Protein AF-A0A2V2V889-F1 (afdb_monomer_lite)

Secondary structure (DSSP, 8-state):
---BHHHHHHTT-S-HHHHHS-BHHHHHHHHHTTTT--GGGTT-BHHHHHH-HHHH---HHHHHHHHHSHHHHHHHHHHHHTTTT--BHHHHHH-S-GGGS-HHHHHHHHHHHHHHHHHHHHHHHHHHHHHHHHHHHHHHHHHHHHHHHHHHHHTTT--GGG-BHHHHHHHHHTTTT--GGGTT-BHHHHHH-TTSSTT----

pLDDT: mean 81.37, std 14.1, range [37.62, 95.44]

Organism: Trypanosoma cruzi (NCBI:txid5693)

Sequence (203 aa):
MSSTVEDVLLGGSTNRTDISDMKLNDFLRSNLGGRGVVDTNENVTMQEFVQDPEMFLKNERLLRTIKASPSYKVLEAINKLHPEGVFSLEQWRDYERKDTITPFPRGKLNAVLSQIQRERREAGERLIREAEERRRRAQKMKFTISTTIEDVLFRGEFRYREMELNDFLLLRFGGKGVVATNRSVLLEEFFKDPRGISAMREY

InterPro domains:
  IPR056000 Domain of unknown function DUF7578 [PF24466] (19-81)
  IPR056000 Domain of unknown function DUF7578 [PF24466] (159-195)

Foldseek 3Di:
DFQWLLCLLVVNDPPSVCLQQPFPQNVCCVPPVRPPDDPVRRRHGLLNCLVPVCVRDVPPVVVVVLCPDSSSLSSNQCSVQVVVVRTTLVSVVVDDVLVVRDPNSSVRSVVVNVVVVVVVVVVVVVVVVVVVVVVVVVVVVVVVVVVVVCCVLPVPDDPQQADFPQVSCCVPVVRVLRDPQRRPPRSVNCVVPVPVSVRPDDD

Structure (mmCIF, N/CA/C/O backbone):
data_AF-A0A2V2V889-F1
#
_entry.id   AF-A0A2V2V889-F1
#
loop_
_atom_site.group_PDB
_atom_site.id
_atom_site.type_symbol
_atom_site.label_atom_id
_atom_site.label_alt_id
_atom_site.label_comp_id
_atom_site.label_asym_id
_atom_site.label_entity_id
_atom_site.label_seq_id
_atom_site.pdbx_PDB_ins_code
_atom_site.Cartn_x
_atom_site.Cartn_y
_atom_site.Cartn_z
_atom_site.occupancy
_atom_site.B_iso_or_equiv
_atom_site.auth_seq_id
_atom_site.auth_comp_id
_atom_site.auth_asym_id
_atom_site.auth_atom_id
_atom_site.pdbx_PDB_model_num
ATOM 1 N N . MET A 1 1 ? 0.499 2.061 11.848 1.00 46.75 1 MET A N 1
ATOM 2 C CA . MET A 1 1 ? 1.750 2.118 11.067 1.00 46.75 1 MET A CA 1
ATOM 3 C C . MET A 1 1 ? 1.476 2.926 9.815 1.00 46.75 1 MET A C 1
ATOM 5 O O . MET A 1 1 ? 0.553 2.572 9.093 1.00 46.75 1 MET A O 1
ATOM 9 N N . SER A 1 2 ? 2.212 4.010 9.577 1.00 56.34 2 SER A N 1
ATOM 10 C CA . SER A 1 2 ? 2.174 4.739 8.305 1.00 56.34 2 SER A CA 1
ATOM 11 C C . SER A 1 2 ? 3.232 4.144 7.378 1.00 56.34 2 SER A C 1
ATOM 13 O O . SER A 1 2 ? 4.333 4.677 7.258 1.00 56.34 2 SER A O 1
ATOM 15 N N . SER A 1 3 ? 2.942 2.984 6.789 1.00 77.31 3 SER A N 1
ATOM 16 C CA . SER A 1 3 ? 3.838 2.406 5.785 1.00 77.31 3 SER A CA 1
ATOM 17 C C . SER A 1 3 ? 3.832 3.300 4.548 1.00 77.31 3 SER A C 1
ATOM 19 O O . SER A 1 3 ? 2.761 3.682 4.055 1.00 77.31 3 SER A O 1
ATOM 21 N N . THR A 1 4 ? 5.018 3.655 4.062 1.00 87.50 4 THR A N 1
ATOM 22 C CA . THR A 1 4 ? 5.131 4.381 2.797 1.00 87.50 4 THR A CA 1
ATOM 23 C C . THR A 1 4 ? 4.829 3.445 1.629 1.00 87.50 4 THR A C 1
ATOM 25 O O . THR A 1 4 ? 4.913 2.220 1.751 1.00 87.50 4 THR A O 1
ATOM 28 N N . VAL A 1 5 ? 4.457 4.013 0.484 1.00 89.25 5 VAL A N 1
ATOM 29 C CA . VAL A 1 5 ? 4.256 3.257 -0.761 1.00 89.25 5 VAL A CA 1
ATOM 30 C C . VAL A 1 5 ? 5.517 2.473 -1.120 1.00 89.25 5 VAL A C 1
ATOM 32 O O . VAL A 1 5 ? 5.429 1.297 -1.469 1.00 89.25 5 VAL A O 1
ATOM 35 N N . GLU A 1 6 ? 6.685 3.095 -0.973 1.00 87.62 6 GLU A N 1
ATOM 36 C CA . GLU A 1 6 ? 7.972 2.447 -1.211 1.00 87.62 6 GLU A CA 1
ATOM 37 C C . GLU A 1 6 ? 8.186 1.240 -0.299 1.00 87.62 6 GLU A C 1
ATOM 39 O O . GLU A 1 6 ? 8.497 0.163 -0.802 1.00 87.62 6 GLU A O 1
ATOM 44 N N . ASP A 1 7 ? 7.947 1.375 1.012 1.00 86.50 7 ASP A N 1
ATOM 45 C CA . ASP A 1 7 ? 8.121 0.268 1.967 1.00 86.50 7 ASP A CA 1
ATOM 46 C C . ASP A 1 7 ? 7.282 -0.950 1.567 1.00 86.50 7 ASP A C 1
ATOM 48 O O . ASP A 1 7 ? 7.745 -2.091 1.612 1.00 86.50 7 ASP A O 1
ATOM 52 N N . VAL A 1 8 ? 6.041 -0.708 1.141 1.00 89.56 8 VAL A N 1
ATOM 53 C CA . VAL A 1 8 ? 5.111 -1.763 0.729 1.00 89.56 8 VAL A CA 1
ATOM 54 C C . VAL A 1 8 ? 5.554 -2.417 -0.577 1.00 89.56 8 VAL A C 1
ATOM 56 O O . VAL A 1 8 ? 5.506 -3.643 -0.714 1.00 89.56 8 VAL A O 1
ATOM 59 N N . LEU A 1 9 ? 5.977 -1.621 -1.558 1.00 89.19 9 LEU A N 1
ATOM 60 C CA . LEU A 1 9 ? 6.349 -2.133 -2.874 1.00 89.19 9 LEU A CA 1
ATOM 61 C C . LEU A 1 9 ? 7.689 -2.876 -2.857 1.00 89.19 9 LEU A C 1
ATOM 63 O O . LEU A 1 9 ? 7.797 -3.944 -3.478 1.00 89.19 9 LEU A O 1
ATOM 67 N N . LEU A 1 10 ? 8.657 -2.346 -2.110 1.00 85.56 10 LEU A N 1
ATOM 68 C CA . LEU A 1 10 ? 9.999 -2.897 -1.917 1.00 85.56 10 LEU A CA 1
ATOM 69 C C . LEU A 1 10 ? 10.042 -3.995 -0.839 1.00 85.56 10 LEU A C 1
ATOM 71 O O . LEU A 1 10 ? 11.069 -4.642 -0.657 1.00 85.56 10 LEU A O 1
ATOM 75 N N . GLY A 1 11 ? 8.916 -4.266 -0.168 1.00 76.69 11 GLY A N 1
ATOM 76 C CA . GLY A 1 11 ? 8.757 -5.415 0.725 1.00 76.69 11 GLY A CA 1
ATOM 77 C C . GLY A 1 11 ? 9.480 -5.281 2.065 1.00 76.69 11 GLY A C 1
ATOM 78 O O . GLY A 1 11 ? 9.873 -6.296 2.631 1.00 76.69 11 GLY A O 1
ATOM 79 N N . GLY A 1 12 ? 9.672 -4.056 2.564 1.00 59.72 12 GLY A N 1
ATOM 80 C CA . GLY A 1 12 ? 10.269 -3.803 3.879 1.00 59.72 12 GLY A CA 1
ATOM 81 C C . GLY A 1 12 ? 11.716 -4.284 4.037 1.00 59.72 12 GLY A C 1
ATOM 82 O O . GLY A 1 12 ? 12.169 -4.470 5.164 1.00 59.72 12 GLY A O 1
ATOM 83 N N . SER A 1 13 ? 12.440 -4.513 2.936 1.00 48.22 13 SER A N 1
ATOM 84 C CA . SER A 1 13 ? 13.869 -4.820 2.991 1.00 48.22 13 SER A CA 1
ATOM 85 C C . SER A 1 13 ? 14.633 -3.640 3.599 1.00 48.22 13 SER A C 1
ATOM 87 O O . SER A 1 13 ? 14.373 -2.484 3.266 1.00 48.22 13 SER A O 1
ATOM 89 N N . THR A 1 14 ? 15.613 -3.940 4.451 1.00 42.28 14 THR A N 1
ATOM 90 C CA . THR A 1 14 ? 16.578 -3.005 5.064 1.00 42.28 14 THR A CA 1
ATOM 91 C C . THR A 1 14 ? 17.384 -2.178 4.055 1.00 42.28 14 THR A C 1
ATOM 93 O O . THR A 1 14 ? 18.138 -1.295 4.446 1.00 42.28 14 THR A O 1
ATOM 96 N N . ASN A 1 15 ? 17.199 -2.440 2.763 1.00 47.03 15 ASN A N 1
ATOM 97 C CA . ASN A 1 15 ? 17.952 -1.900 1.645 1.00 47.03 15 ASN A CA 1
ATOM 98 C C . ASN A 1 15 ? 17.087 -0.941 0.805 1.00 47.03 15 ASN A C 1
ATOM 100 O O . ASN A 1 15 ? 17.163 -0.928 -0.422 1.00 47.03 15 ASN A O 1
ATOM 104 N N . ARG A 1 16 ? 16.214 -0.158 1.455 1.00 51.78 16 ARG A N 1
ATOM 105 C CA . ARG A 1 16 ? 15.352 0.845 0.801 1.00 51.78 16 ARG A CA 1
ATOM 106 C C . ARG A 1 16 ? 16.165 1.814 -0.070 1.00 51.78 16 ARG A C 1
ATOM 108 O O . ARG A 1 16 ? 15.731 2.151 -1.164 1.00 51.78 16 ARG A O 1
ATOM 115 N N . THR A 1 17 ? 17.366 2.149 0.391 1.00 50.94 17 THR A N 1
ATOM 116 C CA . THR A 1 17 ? 18.371 2.969 -0.295 1.00 50.94 17 THR A CA 1
ATOM 117 C C . THR A 1 17 ? 19.016 2.255 -1.492 1.00 50.94 17 THR A C 1
ATOM 119 O O . THR A 1 17 ? 19.323 2.897 -2.488 1.00 50.94 17 THR A O 1
ATOM 122 N N . ASP A 1 18 ? 19.159 0.923 -1.465 1.00 59.44 18 ASP A N 1
ATOM 123 C CA . ASP A 1 18 ? 19.890 0.192 -2.516 1.00 59.44 18 ASP A CA 1
ATOM 124 C C . ASP A 1 18 ? 19.132 0.116 -3.841 1.00 59.44 18 ASP A C 1
ATOM 126 O O . ASP A 1 18 ? 19.763 -0.105 -4.870 1.00 59.44 18 ASP A O 1
ATOM 130 N N . ILE A 1 19 ? 17.796 0.229 -3.838 1.00 63.53 19 ILE A N 1
ATOM 131 C CA . ILE A 1 19 ? 16.978 0.087 -5.057 1.00 63.53 19 ILE A CA 1
ATOM 132 C C . ILE A 1 19 ? 16.659 1.443 -5.696 1.00 63.53 19 ILE A C 1
ATOM 134 O O . ILE A 1 19 ? 16.696 1.538 -6.923 1.00 63.53 19 ILE A O 1
ATOM 138 N N . SER A 1 20 ? 16.368 2.481 -4.905 1.00 63.84 20 SER A N 1
ATOM 139 C CA . SER A 1 20 ? 16.165 3.843 -5.421 1.00 63.84 20 SER A CA 1
ATOM 140 C C . SER A 1 20 ? 17.459 4.433 -5.986 1.00 63.84 20 SER A C 1
ATOM 142 O O . SER A 1 20 ? 17.431 5.024 -7.063 1.00 63.84 20 SER A O 1
ATOM 144 N N . ASP A 1 21 ? 18.591 4.172 -5.326 1.00 74.44 21 ASP A N 1
ATOM 145 C CA . ASP A 1 21 ? 19.908 4.669 -5.741 1.00 74.44 21 ASP A CA 1
ATOM 146 C C . ASP A 1 21 ? 20.657 3.653 -6.626 1.00 74.44 21 ASP A C 1
ATOM 148 O O . ASP A 1 21 ? 21.817 3.856 -6.992 1.00 74.44 21 ASP A O 1
ATOM 152 N N . MET A 1 22 ? 19.995 2.547 -6.999 1.00 85.94 22 MET A N 1
ATOM 153 C CA . MET A 1 22 ? 20.579 1.512 -7.848 1.00 85.94 22 MET A CA 1
ATOM 154 C C . MET A 1 22 ? 20.959 2.094 -9.205 1.00 85.94 22 MET A C 1
ATOM 156 O O . MET A 1 22 ? 20.119 2.644 -9.922 1.00 85.94 22 MET A O 1
ATOM 160 N N . LYS A 1 23 ? 22.208 1.889 -9.618 1.00 91.62 23 LYS A N 1
ATOM 161 C CA . LYS A 1 23 ? 22.640 2.185 -10.985 1.00 91.62 23 LYS A CA 1
ATOM 162 C C . LYS A 1 23 ? 22.087 1.147 -11.958 1.00 91.62 23 LYS A C 1
ATOM 164 O O . LYS A 1 23 ? 21.985 -0.038 -11.635 1.00 91.62 23 LYS A O 1
ATOM 169 N N . LEU A 1 24 ? 21.798 1.565 -13.187 1.00 91.81 24 LEU A N 1
ATOM 170 C CA . LEU A 1 24 ? 21.309 0.696 -14.257 1.00 91.81 24 LEU A CA 1
ATOM 171 C C . LEU A 1 24 ? 22.241 -0.502 -14.471 1.00 91.81 24 LEU A C 1
ATOM 173 O O . LEU A 1 24 ? 21.783 -1.640 -14.525 1.00 91.81 24 LEU A O 1
ATOM 177 N N . ASN A 1 25 ? 23.554 -0.281 -14.534 1.00 92.25 25 ASN A N 1
ATOM 178 C CA . ASN A 1 25 ? 24.506 -1.377 -14.716 1.00 92.25 25 ASN A CA 1
ATOM 179 C C . ASN A 1 25 ? 24.478 -2.386 -13.555 1.00 92.25 25 ASN A C 1
ATOM 181 O O . ASN A 1 25 ? 24.578 -3.590 -13.795 1.00 92.25 25 ASN A O 1
ATOM 185 N N . ASP A 1 26 ? 24.272 -1.933 -12.320 1.00 91.06 26 ASP A N 1
ATOM 186 C CA . ASP A 1 26 ? 24.172 -2.818 -11.154 1.00 91.06 26 ASP A CA 1
ATOM 187 C C . ASP A 1 26 ? 22.856 -3.601 -11.154 1.00 91.06 26 ASP A C 1
ATOM 189 O O . ASP A 1 26 ? 22.840 -4.806 -10.873 1.00 91.06 26 ASP A O 1
ATOM 193 N N . PHE A 1 27 ? 21.768 -2.967 -11.596 1.00 88.88 27 PHE A N 1
ATOM 194 C CA . PHE A 1 27 ? 20.499 -3.638 -11.855 1.00 88.88 27 PHE A CA 1
ATOM 195 C C . PHE A 1 27 ? 20.645 -4.747 -12.906 1.00 88.88 27 PHE A C 1
ATOM 197 O O . PHE A 1 27 ? 20.183 -5.872 -12.688 1.00 88.88 27 PHE A O 1
ATOM 204 N N . LEU A 1 28 ? 21.302 -4.458 -14.035 1.00 90.31 28 LEU A N 1
ATOM 205 C CA . LEU A 1 28 ? 21.516 -5.411 -15.128 1.00 90.31 28 LEU A CA 1
ATOM 206 C C . LEU A 1 28 ? 22.416 -6.578 -14.699 1.00 90.31 28 LEU A C 1
ATOM 208 O O . LEU A 1 28 ? 22.152 -7.725 -15.067 1.00 90.31 28 LEU A O 1
ATOM 212 N N . ARG A 1 29 ? 23.449 -6.322 -13.890 1.00 91.12 29 ARG A N 1
ATOM 213 C CA . ARG A 1 29 ? 24.281 -7.375 -13.282 1.00 91.12 29 ARG A CA 1
ATOM 214 C C . ARG A 1 29 ? 23.453 -8.284 -12.381 1.00 91.12 29 ARG A C 1
ATOM 216 O O . ARG A 1 29 ? 23.485 -9.498 -12.563 1.00 91.12 29 ARG A O 1
ATOM 223 N N . SER A 1 30 ? 22.657 -7.694 -11.495 1.00 87.56 30 SER A N 1
ATOM 224 C CA . SER A 1 30 ? 21.894 -8.425 -10.477 1.00 87.56 30 SER A CA 1
ATOM 225 C C . SER A 1 30 ? 20.703 -9.205 -11.043 1.00 87.56 30 SER A C 1
ATOM 227 O O . SER A 1 30 ? 20.403 -10.294 -10.565 1.00 87.56 30 SER A O 1
ATOM 229 N N . ASN A 1 31 ? 20.023 -8.678 -12.069 1.00 84.44 31 ASN A N 1
ATOM 230 C CA . ASN A 1 31 ? 18.782 -9.265 -12.596 1.00 84.44 31 ASN A CA 1
ATOM 231 C C . ASN A 1 31 ? 18.961 -9.995 -13.936 1.00 84.44 31 ASN A C 1
ATOM 233 O O . ASN A 1 31 ? 18.140 -10.841 -14.284 1.00 84.44 31 ASN A O 1
ATOM 237 N N . LEU A 1 32 ? 19.992 -9.653 -14.717 1.00 86.81 32 LEU A N 1
ATOM 238 C CA . LEU A 1 32 ? 20.171 -10.129 -16.096 1.00 86.81 32 LEU A CA 1
ATOM 239 C C . LEU A 1 32 ? 21.581 -10.675 -16.373 1.00 86.81 32 LEU A C 1
ATOM 241 O O . LEU A 1 32 ? 21.955 -10.844 -17.537 1.00 86.81 32 LEU A O 1
ATOM 245 N N . GLY A 1 33 ? 22.371 -10.950 -15.329 1.00 86.69 33 GLY A N 1
ATOM 246 C CA . GLY A 1 33 ? 23.717 -11.520 -15.455 1.00 86.69 33 GLY A CA 1
ATOM 247 C C . GLY A 1 33 ? 24.692 -10.616 -16.212 1.00 86.69 33 GLY A C 1
ATOM 248 O O . GLY A 1 33 ? 25.589 -11.103 -16.892 1.00 86.69 33 GLY A O 1
ATOM 249 N N . GLY A 1 34 ? 24.472 -9.300 -16.165 1.00 85.88 34 GLY A N 1
ATOM 250 C CA . GLY A 1 34 ? 25.310 -8.302 -16.833 1.00 85.88 34 GLY A CA 1
ATOM 251 C C . GLY A 1 34 ? 24.971 -8.078 -18.307 1.00 85.88 34 GLY A C 1
ATOM 252 O O . GLY A 1 34 ? 25.648 -7.309 -18.987 1.00 85.88 34 GLY A O 1
ATOM 253 N N . ARG A 1 35 ? 23.915 -8.709 -18.836 1.00 87.44 35 ARG A N 1
ATOM 254 C CA . ARG A 1 35 ? 23.492 -8.486 -20.222 1.00 87.44 35 ARG A CA 1
ATOM 255 C C . ARG A 1 35 ? 23.057 -7.031 -20.434 1.00 87.44 35 ARG A C 1
ATOM 257 O O . ARG A 1 35 ? 22.116 -6.569 -19.799 1.00 87.44 35 ARG A O 1
ATOM 264 N N . GLY A 1 36 ? 23.692 -6.363 -21.398 1.00 85.56 36 GLY A N 1
ATOM 265 C CA . GLY A 1 36 ? 23.409 -4.969 -21.761 1.00 85.56 36 GLY A CA 1
ATOM 266 C C . GLY A 1 36 ? 24.124 -3.925 -20.907 1.00 85.56 36 GLY A C 1
ATOM 267 O O . GLY A 1 36 ? 23.846 -2.743 -21.073 1.00 85.56 36 GLY A O 1
ATOM 268 N N . VAL A 1 37 ? 25.027 -4.350 -20.017 1.00 90.00 37 VAL A N 1
ATOM 269 C CA . VAL A 1 37 ? 25.943 -3.448 -19.311 1.00 90.00 37 VAL A CA 1
ATOM 270 C C . VAL A 1 37 ? 26.869 -2.784 -20.325 1.00 90.00 37 VAL A C 1
ATOM 272 O O . VAL A 1 37 ? 27.451 -3.462 -21.171 1.00 90.00 37 VAL A O 1
ATOM 275 N N . VAL A 1 38 ? 26.998 -1.464 -20.222 1.00 89.62 38 VAL A N 1
ATOM 276 C CA . VAL A 1 38 ? 27.892 -0.640 -21.046 1.00 89.62 38 VAL A CA 1
ATOM 277 C C . VAL A 1 38 ? 28.490 0.474 -20.194 1.00 89.62 38 VAL A C 1
ATOM 279 O O . VAL A 1 38 ? 27.811 1.004 -19.310 1.00 89.62 38 VAL A O 1
ATOM 282 N N . ASP A 1 39 ? 29.733 0.861 -20.470 1.00 89.31 39 ASP A N 1
ATOM 283 C CA . ASP A 1 39 ? 30.456 1.865 -19.671 1.00 89.31 39 ASP A CA 1
ATOM 284 C C . ASP A 1 39 ? 29.773 3.243 -19.714 1.00 89.31 39 ASP A C 1
ATOM 286 O O . ASP A 1 39 ? 29.747 3.970 -18.727 1.00 89.31 39 ASP A O 1
ATOM 290 N N . THR A 1 40 ? 29.093 3.573 -20.817 1.00 88.56 40 THR A N 1
ATOM 291 C CA . THR A 1 40 ? 28.332 4.828 -20.952 1.00 88.56 40 THR A CA 1
ATOM 292 C C . THR A 1 40 ? 27.158 4.944 -19.978 1.00 88.56 40 THR A C 1
ATOM 294 O O . 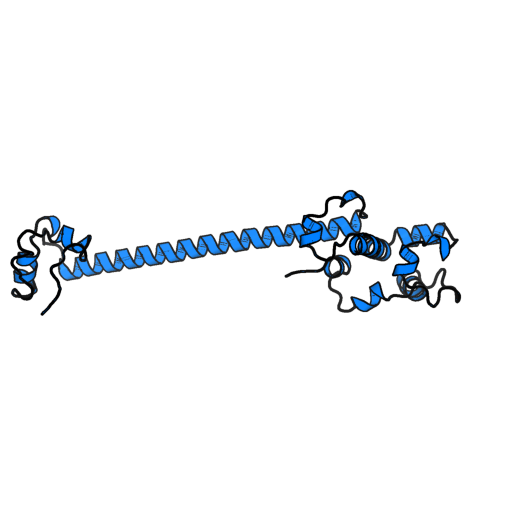THR A 1 40 ? 26.701 6.052 -19.715 1.00 88.56 40 THR A O 1
ATOM 297 N N . ASN A 1 41 ? 26.673 3.823 -19.431 1.00 89.00 41 ASN A N 1
ATOM 298 C CA . ASN A 1 41 ? 25.555 3.781 -18.485 1.00 89.00 41 ASN A CA 1
ATOM 299 C C . ASN A 1 41 ? 26.021 3.650 -17.023 1.00 89.00 41 ASN A C 1
ATOM 301 O O . ASN A 1 41 ? 25.209 3.393 -16.136 1.00 89.00 41 ASN A O 1
ATOM 305 N N . GLU A 1 42 ? 27.318 3.816 -16.744 1.00 86.88 42 GLU A N 1
ATOM 306 C CA . GLU A 1 42 ? 27.888 3.603 -15.408 1.00 86.88 42 GLU A CA 1
ATOM 307 C C . GLU A 1 42 ? 27.326 4.547 -14.336 1.00 86.88 42 GLU A C 1
ATOM 309 O O . GLU A 1 42 ? 27.254 4.173 -13.165 1.00 86.88 42 GLU A O 1
ATOM 314 N N . ASN A 1 43 ? 26.891 5.748 -14.715 1.00 89.56 43 ASN A N 1
ATOM 315 C CA . ASN A 1 43 ? 26.309 6.726 -13.789 1.00 89.56 43 ASN A CA 1
ATOM 316 C C . ASN A 1 43 ? 24.792 6.870 -13.918 1.00 89.56 43 ASN A C 1
ATOM 318 O O . ASN A 1 43 ? 24.209 7.665 -13.193 1.00 89.56 43 ASN A O 1
ATOM 322 N N . VAL A 1 44 ? 24.160 6.096 -14.802 1.00 91.69 44 VAL A N 1
ATOM 323 C CA . VAL A 1 44 ? 22.711 6.151 -15.004 1.00 91.69 44 VAL A CA 1
ATOM 324 C C . VAL A 1 44 ? 22.034 5.464 -13.830 1.00 91.69 44 VAL A C 1
ATOM 326 O O . VAL A 1 44 ? 22.253 4.274 -13.591 1.00 91.69 44 VAL A O 1
ATOM 329 N N . THR A 1 45 ? 21.201 6.197 -13.103 1.00 91.88 45 THR A N 1
ATOM 330 C CA . THR A 1 45 ? 20.364 5.634 -12.042 1.00 91.88 45 THR A CA 1
ATOM 331 C C . THR A 1 45 ? 19.168 4.894 -12.636 1.00 91.88 45 THR A C 1
ATOM 333 O O . THR A 1 45 ? 18.707 5.178 -13.745 1.00 91.88 45 THR A O 1
ATOM 336 N N . MET A 1 46 ? 18.610 3.941 -11.892 1.00 89.69 46 MET A N 1
ATOM 337 C CA . MET A 1 46 ? 17.363 3.290 -12.289 1.00 89.69 46 MET A CA 1
ATOM 338 C C . MET A 1 46 ? 16.195 4.278 -12.357 1.00 89.69 46 MET A C 1
ATOM 340 O O . MET A 1 46 ? 15.294 4.089 -13.173 1.00 89.69 46 MET A O 1
ATOM 344 N N . GLN A 1 47 ? 16.216 5.339 -11.548 1.00 87.69 47 GLN A N 1
ATOM 345 C CA . GLN A 1 47 ? 15.205 6.389 -11.595 1.00 87.69 47 GLN A CA 1
ATOM 346 C C . GLN A 1 47 ? 15.247 7.167 -12.918 1.00 87.69 47 GLN A C 1
ATOM 348 O O . GLN A 1 47 ? 14.199 7.375 -13.527 1.00 87.69 47 GLN A O 1
ATOM 353 N N . GLU A 1 48 ? 16.435 7.550 -13.395 1.00 90.12 48 GLU A N 1
ATOM 354 C CA . GLU A 1 48 ? 16.608 8.17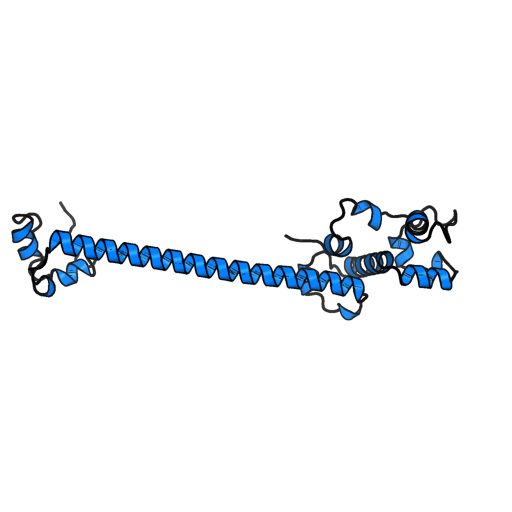9 -14.713 1.00 90.12 48 GLU A CA 1
ATOM 355 C C . GLU A 1 48 ? 16.236 7.211 -15.839 1.00 90.12 48 GLU A C 1
ATOM 357 O O . GLU A 1 48 ? 15.490 7.568 -16.750 1.00 90.12 48 GLU A O 1
ATOM 362 N N . PHE A 1 49 ? 16.683 5.956 -15.744 1.00 92.62 49 PHE A N 1
ATOM 363 C CA . PHE A 1 49 ? 16.394 4.939 -16.750 1.00 92.62 49 PHE A CA 1
ATOM 364 C C . PHE A 1 49 ? 14.892 4.691 -16.930 1.00 92.62 49 PHE A C 1
ATOM 366 O O . PHE A 1 49 ? 14.426 4.538 -18.052 1.00 92.62 49 PHE A O 1
ATOM 373 N N . VAL A 1 50 ? 14.117 4.641 -15.845 1.00 92.31 50 VAL A N 1
ATOM 374 C CA . VAL A 1 50 ? 12.668 4.376 -15.891 1.00 92.31 50 VAL A CA 1
ATOM 375 C C . VAL A 1 50 ? 11.880 5.515 -16.550 1.00 92.31 50 VAL A C 1
ATOM 377 O O . VAL A 1 50 ? 10.785 5.264 -17.056 1.00 92.31 50 VAL A O 1
ATOM 380 N N . GLN A 1 51 ? 12.409 6.743 -16.562 1.00 90.56 51 GLN A N 1
ATOM 381 C CA . GLN A 1 51 ? 11.761 7.884 -17.220 1.00 90.56 51 GLN A CA 1
ATOM 382 C C . GLN A 1 51 ? 11.805 7.767 -18.745 1.00 90.56 51 GLN A C 1
ATOM 384 O O . GLN A 1 51 ? 10.788 8.003 -19.395 1.00 90.56 51 GLN A O 1
ATOM 389 N N . ASP A 1 52 ? 12.953 7.370 -19.301 1.00 92.50 52 ASP A N 1
ATOM 390 C CA . ASP A 1 52 ? 13.135 7.171 -20.743 1.00 92.50 52 ASP A CA 1
ATOM 391 C C . ASP A 1 52 ? 14.102 6.001 -21.035 1.00 92.50 52 ASP A C 1
ATOM 393 O O . ASP A 1 52 ? 15.280 6.207 -21.349 1.00 92.50 52 ASP A O 1
ATOM 397 N N . PRO A 1 53 ? 13.633 4.741 -20.926 1.00 92.75 53 PRO A N 1
ATOM 398 C CA . PRO A 1 53 ? 14.474 3.557 -21.126 1.00 92.75 53 PRO A CA 1
ATOM 399 C C . PRO A 1 53 ? 15.109 3.495 -22.519 1.00 92.75 53 PRO A C 1
ATOM 401 O O . PRO A 1 53 ? 16.231 3.009 -22.693 1.00 92.75 53 PRO A O 1
ATOM 404 N N . GLU A 1 54 ? 14.376 3.973 -23.522 1.00 92.88 54 GLU A N 1
ATOM 405 C CA . GLU A 1 54 ? 14.771 4.012 -24.922 1.00 92.88 54 GLU A CA 1
ATOM 406 C C . GLU A 1 54 ? 15.943 4.974 -25.181 1.00 92.88 54 GLU A C 1
ATOM 408 O O . GLU A 1 54 ? 16.680 4.776 -26.157 1.00 92.88 54 GLU A O 1
ATOM 413 N N . MET A 1 55 ? 16.165 5.982 -24.327 1.00 93.06 55 MET A N 1
ATOM 414 C CA . MET A 1 55 ? 17.355 6.841 -24.383 1.00 93.06 55 MET A CA 1
ATOM 415 C C . MET A 1 55 ? 18.634 6.033 -24.124 1.00 93.06 55 MET A C 1
ATOM 417 O O . MET A 1 55 ? 19.609 6.174 -24.863 1.00 93.06 55 MET A O 1
ATOM 421 N N . PHE A 1 56 ? 18.613 5.155 -23.120 1.00 90.94 56 PHE A N 1
ATOM 422 C CA . PHE A 1 56 ? 19.803 4.460 -22.613 1.00 90.94 56 PHE A CA 1
ATOM 423 C C . PHE A 1 56 ? 20.035 3.080 -23.234 1.00 90.94 56 PHE A C 1
ATOM 425 O O . PHE A 1 56 ? 21.156 2.566 -23.210 1.00 90.94 56 PHE A O 1
ATOM 432 N N . LEU A 1 57 ? 18.988 2.445 -23.770 1.00 89.38 57 LEU A N 1
ATOM 433 C CA . LEU A 1 57 ? 19.064 1.082 -24.287 1.00 89.38 57 LEU A CA 1
ATOM 434 C C . LEU A 1 57 ? 18.244 0.920 -25.574 1.00 89.38 57 LEU A C 1
ATOM 436 O O . LEU A 1 57 ? 17.026 0.800 -25.543 1.00 89.38 57 LEU A O 1
ATOM 440 N N . LYS A 1 58 ? 18.916 0.823 -26.728 1.00 89.25 58 LYS A N 1
ATOM 441 C CA . LYS A 1 58 ? 18.245 0.631 -28.033 1.00 89.25 58 LYS A CA 1
ATOM 442 C C . LYS A 1 58 ? 17.809 -0.811 -28.319 1.00 89.25 58 LYS A C 1
ATOM 444 O O . LYS A 1 58 ? 17.081 -1.062 -29.272 1.00 89.25 58 LYS A O 1
ATOM 449 N N . ASN A 1 59 ? 18.254 -1.784 -27.521 1.00 92.12 59 ASN A N 1
ATOM 450 C CA . ASN A 1 59 ? 17.906 -3.189 -27.731 1.00 92.12 59 ASN A CA 1
ATOM 451 C C . ASN A 1 59 ? 16.471 -3.479 -27.257 1.00 92.12 59 ASN A C 1
ATOM 453 O O . ASN A 1 59 ? 16.240 -3.720 -26.071 1.00 92.12 59 ASN A O 1
ATOM 457 N N . GLU A 1 60 ? 15.520 -3.526 -28.191 1.00 93.31 60 GLU A N 1
ATOM 458 C CA . GLU A 1 60 ? 14.092 -3.727 -27.902 1.00 93.31 60 GLU A CA 1
ATOM 459 C C . GLU A 1 60 ? 13.784 -5.032 -27.152 1.00 93.31 60 GLU A C 1
ATOM 461 O O . GLU A 1 60 ? 12.931 -5.064 -26.261 1.00 93.31 60 GLU A O 1
ATOM 466 N N . ARG A 1 61 ? 14.485 -6.129 -27.473 1.00 93.62 61 ARG A N 1
ATOM 467 C CA . ARG A 1 61 ? 14.274 -7.425 -26.805 1.00 93.62 61 ARG A CA 1
ATOM 468 C C . ARG A 1 61 ? 14.702 -7.357 -25.342 1.00 93.62 61 ARG A C 1
ATOM 470 O O . ARG A 1 61 ? 14.029 -7.913 -24.469 1.00 93.62 61 ARG A O 1
ATOM 477 N N . LEU A 1 62 ? 15.818 -6.685 -25.075 1.00 91.62 62 LEU A N 1
ATOM 478 C CA . LEU A 1 62 ? 16.315 -6.485 -23.722 1.00 91.62 62 LEU A CA 1
ATOM 479 C C . LEU A 1 62 ? 15.421 -5.512 -22.943 1.00 91.62 62 LEU A C 1
ATOM 481 O O . LEU A 1 62 ? 15.030 -5.845 -21.828 1.00 91.62 62 LEU A O 1
ATOM 485 N N . LEU A 1 63 ? 14.988 -4.403 -23.556 1.00 93.88 63 LEU A N 1
ATOM 486 C CA . LEU A 1 63 ? 13.997 -3.489 -22.972 1.00 93.88 63 LEU A CA 1
ATOM 487 C C . LEU A 1 63 ? 12.714 -4.220 -22.578 1.00 93.88 63 LEU A C 1
ATOM 489 O O . LEU A 1 63 ? 12.248 -4.077 -21.451 1.00 93.88 63 LEU A O 1
ATOM 493 N N . ARG A 1 64 ? 12.161 -5.053 -23.468 1.00 94.25 64 ARG A N 1
ATOM 494 C CA . ARG A 1 64 ? 10.965 -5.855 -23.168 1.00 94.25 64 ARG A CA 1
ATOM 495 C C . ARG A 1 64 ? 11.189 -6.769 -21.964 1.00 94.25 64 ARG A C 1
ATOM 497 O O . ARG A 1 64 ? 10.291 -6.930 -21.142 1.00 94.25 64 ARG A O 1
ATOM 504 N N . THR A 1 65 ? 12.383 -7.348 -21.852 1.00 93.38 65 THR A N 1
ATOM 505 C CA . THR A 1 65 ? 12.750 -8.228 -20.735 1.00 93.38 65 THR A CA 1
A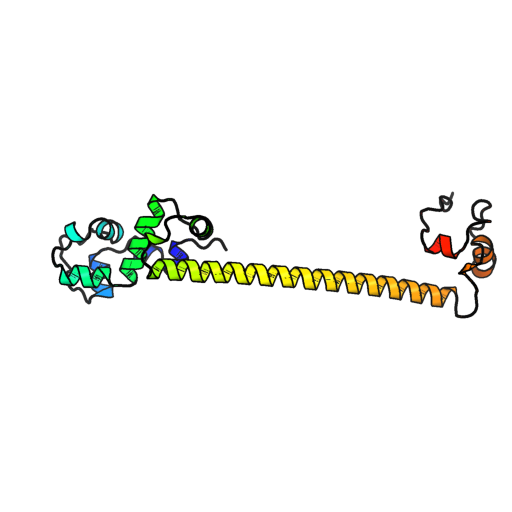TOM 506 C C . THR A 1 65 ? 12.828 -7.440 -19.424 1.00 93.38 65 THR A C 1
ATOM 508 O O . THR A 1 65 ? 12.259 -7.866 -18.421 1.00 93.38 65 THR A O 1
ATOM 511 N N . ILE A 1 66 ? 13.452 -6.259 -19.442 1.00 91.88 66 ILE A N 1
ATOM 512 C CA . ILE A 1 66 ? 13.552 -5.366 -18.281 1.00 91.88 66 ILE A CA 1
ATOM 513 C C . ILE A 1 66 ? 12.161 -4.886 -17.848 1.00 91.88 66 ILE A C 1
ATOM 515 O O . ILE A 1 66 ? 11.795 -5.084 -16.690 1.00 91.88 66 ILE A O 1
ATOM 519 N N . LYS A 1 67 ? 11.348 -4.357 -18.774 1.00 92.88 67 LYS A N 1
ATOM 520 C CA . LYS A 1 67 ? 9.979 -3.869 -18.509 1.00 92.88 67 LYS A CA 1
ATOM 521 C C . LYS A 1 67 ? 9.050 -4.969 -17.971 1.00 92.88 67 LYS A C 1
ATOM 523 O O . LYS A 1 67 ? 8.116 -4.697 -17.217 1.00 92.88 67 LYS A O 1
ATOM 528 N N . ALA A 1 68 ? 9.305 -6.232 -18.316 1.00 93.00 68 ALA A N 1
ATOM 529 C CA . ALA A 1 68 ? 8.548 -7.363 -17.787 1.00 93.00 68 ALA A CA 1
ATOM 530 C C . ALA A 1 68 ? 8.907 -7.717 -16.330 1.00 93.00 68 ALA A C 1
ATOM 532 O O . ALA A 1 68 ? 8.070 -8.317 -15.641 1.00 93.00 68 ALA A O 1
ATOM 533 N N . SER A 1 69 ? 10.103 -7.343 -15.860 1.00 89.69 69 SER A N 1
ATOM 534 C CA . SER A 1 69 ? 10.616 -7.723 -14.541 1.00 89.69 69 SER A CA 1
ATOM 535 C C . SER A 1 69 ? 9.807 -7.104 -13.385 1.00 89.69 69 SER A C 1
ATOM 537 O O . SER A 1 69 ? 9.359 -5.957 -13.485 1.00 89.69 69 SER A O 1
ATOM 539 N N . PRO A 1 70 ? 9.613 -7.825 -12.261 1.00 88.25 70 PRO A N 1
ATOM 540 C CA . PRO A 1 70 ? 8.935 -7.279 -11.082 1.00 88.25 70 PRO A CA 1
ATOM 541 C C . PRO A 1 70 ? 9.617 -6.026 -10.521 1.00 88.25 70 PRO A C 1
ATOM 543 O O . PRO A 1 70 ? 8.932 -5.069 -10.167 1.00 88.25 70 PRO A O 1
ATOM 546 N N . SER A 1 71 ? 10.952 -6.025 -10.485 1.00 86.75 71 SER A N 1
ATOM 547 C CA . SER A 1 71 ? 11.770 -4.932 -9.957 1.00 86.75 71 SER A CA 1
ATOM 548 C C . SER A 1 71 ? 11.574 -3.638 -10.753 1.00 86.75 71 SER A C 1
ATOM 550 O O . SER A 1 71 ? 11.318 -2.591 -10.164 1.00 86.75 71 SER A O 1
ATOM 552 N N . TYR A 1 72 ? 11.579 -3.716 -12.091 1.00 90.31 72 TYR A N 1
ATOM 553 C CA . TYR A 1 72 ? 11.290 -2.558 -12.941 1.00 90.31 72 TYR A CA 1
ATOM 554 C C . TYR A 1 72 ? 9.870 -2.032 -12.720 1.00 90.31 72 TYR A C 1
ATOM 556 O O . TYR A 1 72 ? 9.679 -0.834 -12.564 1.00 90.31 72 TYR A O 1
ATOM 564 N N . LYS A 1 73 ? 8.863 -2.915 -12.658 1.00 92.44 73 LYS A N 1
ATOM 565 C CA . LYS A 1 73 ? 7.463 -2.503 -12.448 1.00 92.44 73 LYS A CA 1
ATOM 566 C C . LYS A 1 73 ? 7.269 -1.765 -11.124 1.00 92.44 73 LYS A C 1
ATOM 568 O O . LYS A 1 73 ? 6.457 -0.850 -11.051 1.00 92.44 73 LYS A O 1
ATOM 573 N N . VAL A 1 74 ? 7.987 -2.172 -10.077 1.00 91.06 74 VAL A N 1
ATOM 574 C CA . VAL A 1 74 ? 7.970 -1.483 -8.779 1.00 91.06 74 VAL A CA 1
ATOM 575 C C . VAL A 1 74 ? 8.571 -0.085 -8.894 1.00 91.06 74 VAL A C 1
ATOM 577 O O . VAL A 1 74 ? 7.919 0.874 -8.489 1.00 91.06 74 VAL A O 1
ATOM 580 N N . LEU A 1 75 ? 9.757 0.038 -9.490 1.00 90.12 75 LEU A N 1
ATOM 581 C CA . LEU A 1 75 ? 10.415 1.329 -9.708 1.00 90.12 75 LEU A CA 1
ATOM 582 C C . LEU A 1 75 ? 9.573 2.26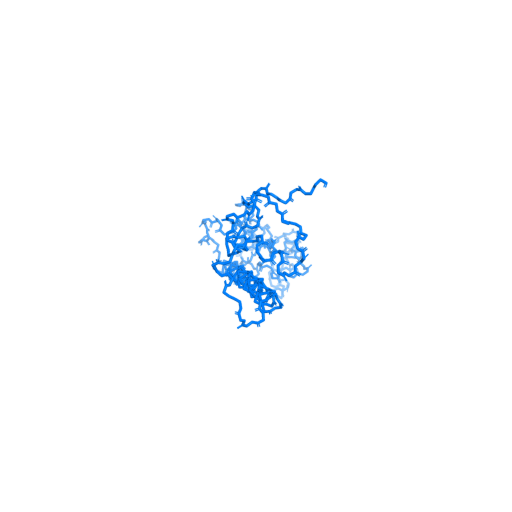6 -10.581 1.00 90.12 75 LEU A C 1
ATOM 584 O O . LEU A 1 75 ? 9.407 3.437 -10.257 1.00 90.12 75 LEU A O 1
ATOM 588 N N . GLU A 1 76 ? 8.971 1.733 -11.642 1.00 92.81 76 GLU A N 1
ATOM 589 C CA . GLU A 1 76 ? 8.030 2.450 -12.501 1.00 92.81 76 GLU A CA 1
ATOM 590 C C . GLU A 1 76 ? 6.843 3.007 -11.710 1.00 92.81 76 GLU A C 1
ATOM 592 O O . GLU A 1 76 ? 6.469 4.164 -11.892 1.00 92.81 76 GLU A O 1
ATOM 597 N N . ALA A 1 77 ? 6.252 2.211 -10.817 1.00 93.38 77 ALA A N 1
ATOM 598 C CA . ALA A 1 77 ? 5.152 2.678 -9.985 1.00 93.38 77 ALA A CA 1
ATOM 599 C C . ALA A 1 77 ? 5.588 3.787 -9.020 1.00 93.38 77 ALA A C 1
ATOM 601 O O . ALA A 1 77 ? 4.887 4.786 -8.914 1.00 93.38 77 ALA A O 1
ATOM 602 N N . ILE A 1 78 ? 6.741 3.649 -8.358 1.00 90.56 78 ILE A N 1
ATOM 603 C CA . ILE A 1 78 ? 7.274 4.680 -7.450 1.00 90.56 78 ILE A CA 1
ATOM 604 C C . ILE A 1 78 ? 7.522 5.987 -8.216 1.00 90.56 78 ILE A C 1
ATOM 606 O O . ILE A 1 78 ? 7.049 7.045 -7.805 1.00 90.56 78 ILE A O 1
ATOM 610 N N . ASN A 1 79 ? 8.174 5.903 -9.379 1.00 90.19 79 ASN A N 1
ATOM 611 C CA . ASN A 1 79 ? 8.501 7.064 -10.205 1.00 90.19 79 ASN A CA 1
ATOM 612 C C . ASN A 1 79 ? 7.258 7.762 -10.788 1.00 90.19 79 ASN A C 1
ATOM 614 O O . ASN A 1 79 ? 7.306 8.952 -11.076 1.00 90.19 79 ASN A O 1
ATOM 618 N N . LYS A 1 80 ? 6.133 7.047 -10.938 1.00 92.81 80 LYS A N 1
ATOM 619 C CA . LYS A 1 80 ? 4.830 7.638 -11.290 1.00 92.81 80 LYS A CA 1
ATOM 620 C C . LYS A 1 80 ? 4.123 8.263 -10.086 1.00 92.81 80 LYS A C 1
ATOM 622 O O . LYS A 1 80 ? 3.523 9.322 -10.212 1.00 92.81 80 LYS A O 1
ATOM 627 N N . LEU A 1 81 ? 4.186 7.620 -8.922 1.00 93.44 81 LEU A N 1
ATOM 628 C CA . LEU A 1 81 ? 3.437 8.031 -7.731 1.00 93.44 81 LEU A CA 1
ATOM 629 C C . LEU A 1 81 ? 4.053 9.237 -7.013 1.00 93.44 81 LEU A C 1
ATOM 631 O O . LEU A 1 81 ? 3.315 10.091 -6.527 1.00 93.44 81 LEU A O 1
ATOM 635 N N . HIS A 1 82 ? 5.383 9.342 -6.974 1.00 90.31 82 HIS A N 1
ATOM 636 C CA . HIS A 1 82 ? 6.080 10.438 -6.295 1.00 90.31 82 HIS A CA 1
ATOM 637 C C . HIS A 1 82 ? 5.765 11.828 -6.874 1.00 90.31 82 HIS A C 1
ATOM 639 O O . HIS A 1 82 ? 5.390 12.706 -6.094 1.00 90.31 82 HIS A O 1
ATOM 645 N N . PRO A 1 83 ? 5.838 12.055 -8.202 1.00 90.94 83 PRO A N 1
ATOM 646 C CA . PRO A 1 83 ? 5.439 13.334 -8.792 1.00 90.94 83 PRO A CA 1
ATOM 647 C C . PRO A 1 83 ? 3.954 13.656 -8.592 1.00 90.94 83 PRO A C 1
ATOM 649 O O . PRO A 1 83 ? 3.578 14.823 -8.550 1.00 90.94 83 PRO A O 1
ATOM 652 N N . GLU A 1 84 ? 3.113 12.630 -8.434 1.00 93.19 84 GLU A N 1
ATOM 653 C CA . GLU A 1 84 ? 1.682 12.776 -8.147 1.00 93.19 84 GLU A CA 1
ATOM 654 C C . GLU A 1 84 ? 1.380 12.947 -6.645 1.00 93.19 84 GLU A C 1
ATOM 656 O O . GLU A 1 84 ? 0.220 13.010 -6.241 1.00 93.19 84 GLU A O 1
ATOM 661 N N . GLY A 1 85 ? 2.413 13.052 -5.802 1.00 92.19 85 GLY A N 1
ATOM 662 C CA . GLY A 1 85 ? 2.279 13.328 -4.372 1.00 92.19 85 GLY A CA 1
ATOM 663 C C . GLY A 1 85 ? 1.832 12.133 -3.525 1.00 92.19 85 GLY A C 1
ATOM 664 O O . GLY A 1 85 ? 1.397 12.317 -2.386 1.00 92.19 85 GLY A O 1
ATOM 665 N N . VAL A 1 86 ? 1.918 10.909 -4.054 1.00 94.88 86 VAL A N 1
ATOM 666 C CA . VAL A 1 86 ? 1.462 9.688 -3.380 1.00 94.88 86 VAL A CA 1
ATOM 667 C C . VAL A 1 86 ? 2.646 8.969 -2.729 1.00 94.88 86 VAL A C 1
ATOM 669 O O . VAL A 1 86 ? 3.309 8.134 -3.340 1.00 94.88 86 VAL A O 1
ATOM 672 N N . PHE A 1 87 ? 2.888 9.275 -1.454 1.00 90.94 87 PHE A N 1
ATOM 673 C CA . PHE A 1 87 ? 3.999 8.733 -0.662 1.00 90.94 87 PHE A CA 1
ATOM 674 C C . PHE A 1 87 ? 3.552 7.711 0.389 1.00 90.94 87 PHE A C 1
ATOM 676 O O . PHE A 1 87 ? 4.335 6.854 0.802 1.00 90.94 87 PHE A O 1
ATOM 683 N N . SER A 1 88 ? 2.298 7.773 0.838 1.00 92.69 88 SER A N 1
ATOM 684 C CA . SER A 1 88 ? 1.762 6.919 1.903 1.00 92.69 88 SER A CA 1
ATOM 685 C C . SER A 1 88 ? 0.614 6.026 1.435 1.00 92.69 88 SER A C 1
ATOM 687 O O . SER A 1 88 ? -0.067 6.311 0.449 1.00 92.69 88 SER A O 1
ATOM 689 N N . LEU A 1 89 ? 0.348 4.948 2.184 1.00 92.12 89 LEU A N 1
ATOM 690 C CA . LEU A 1 89 ? -0.834 4.113 1.944 1.00 92.12 89 LEU A CA 1
ATOM 691 C C . LEU A 1 89 ? -2.162 4.864 2.128 1.00 92.12 89 LEU A C 1
ATOM 693 O O . LEU A 1 89 ? -3.160 4.492 1.513 1.00 92.12 89 LEU A O 1
ATOM 697 N N . GLU A 1 90 ? -2.191 5.903 2.963 1.00 91.06 90 GLU A N 1
ATOM 698 C CA . GLU A 1 90 ? -3.384 6.739 3.130 1.00 91.06 90 GLU A CA 1
ATOM 699 C C . GLU A 1 90 ? -3.635 7.590 1.888 1.00 91.06 90 GLU A C 1
ATOM 701 O O . GLU A 1 90 ? -4.754 7.618 1.391 1.00 91.06 90 GLU A O 1
ATOM 706 N N . GLN A 1 91 ? -2.591 8.193 1.319 1.00 94.19 91 GLN A N 1
ATOM 707 C CA . GLN A 1 91 ? -2.703 8.908 0.046 1.00 94.19 91 GLN A CA 1
ATOM 708 C C . GLN A 1 91 ? -3.059 7.949 -1.090 1.00 94.19 91 GLN A C 1
ATOM 710 O O . GLN A 1 91 ? -3.928 8.247 -1.902 1.00 94.19 91 GLN A O 1
ATOM 715 N N . TRP A 1 92 ? -2.461 6.753 -1.108 1.00 95.44 92 TRP A N 1
ATOM 716 C CA . TRP A 1 92 ? -2.834 5.709 -2.057 1.00 95.44 92 TRP A CA 1
ATOM 717 C C . TRP A 1 92 ? -4.315 5.336 -1.949 1.00 95.44 92 TRP A C 1
ATOM 719 O O . TRP A 1 92 ? -4.949 5.075 -2.967 1.00 95.44 92 TRP A O 1
ATOM 729 N N . ARG A 1 93 ? -4.906 5.309 -0.747 1.00 92.88 93 ARG A N 1
ATOM 730 C CA . ARG A 1 93 ? -6.341 5.030 -0.579 1.00 92.88 93 ARG A CA 1
ATOM 731 C C . ARG A 1 93 ? -7.189 6.020 -1.375 1.00 92.88 93 ARG A C 1
ATOM 733 O O . ARG A 1 93 ? -8.081 5.560 -2.088 1.00 92.88 93 ARG A O 1
ATOM 740 N N . ASP A 1 94 ? -6.864 7.304 -1.291 1.00 93.94 94 ASP A N 1
ATOM 741 C CA . ASP A 1 94 ? -7.657 8.402 -1.855 1.00 93.94 94 ASP A CA 1
ATOM 742 C C . ASP A 1 94 ? -7.236 8.767 -3.294 1.00 93.94 94 ASP A C 1
ATOM 744 O O . ASP A 1 94 ? -7.897 9.552 -3.965 1.00 93.94 94 ASP A O 1
ATOM 748 N N . TYR A 1 95 ? -6.165 8.154 -3.800 1.00 95.44 95 TYR A N 1
ATOM 749 C CA . TYR A 1 95 ? -5.680 8.339 -5.162 1.00 95.44 95 TYR A CA 1
ATOM 750 C C . TYR A 1 95 ? -6.651 7.767 -6.210 1.00 95.44 95 TYR A C 1
ATOM 752 O O . TYR A 1 95 ? -7.008 6.586 -6.164 1.00 95.44 95 TYR A O 1
ATOM 760 N N . GLU A 1 96 ? -7.056 8.587 -7.182 1.00 93.56 96 GLU A N 1
ATOM 761 C CA . GLU A 1 96 ? -8.066 8.219 -8.187 1.00 93.56 96 GLU A CA 1
ATOM 762 C C . GLU A 1 96 ? -7.479 7.430 -9.367 1.00 93.56 96 GLU A C 1
ATOM 764 O O . GLU A 1 96 ? -8.056 6.437 -9.809 1.00 93.56 96 GLU A O 1
ATOM 769 N N . ARG A 1 97 ? -6.285 7.808 -9.841 1.00 93.94 97 ARG A N 1
ATOM 770 C CA . ARG A 1 97 ? -5.666 7.304 -11.085 1.00 93.94 97 ARG A CA 1
ATOM 771 C C . ARG A 1 97 ? -4.926 5.972 -10.905 1.00 93.94 97 ARG A C 1
ATOM 773 O O . ARG A 1 97 ? -3.885 5.719 -11.515 1.00 93.94 97 ARG A O 1
ATOM 780 N N . LYS A 1 98 ? -5.447 5.086 -10.050 1.00 93.50 98 LYS A N 1
ATOM 781 C CA . LYS A 1 98 ? -4.848 3.768 -9.743 1.00 93.50 98 LYS A CA 1
ATOM 782 C C . LYS A 1 98 ? -4.741 2.866 -10.969 1.00 93.50 98 LYS A C 1
ATOM 784 O O . LYS A 1 98 ? -3.922 1.950 -10.994 1.00 93.50 98 LYS A O 1
ATOM 789 N N . ASP A 1 99 ? -5.588 3.075 -11.965 1.00 93.88 99 ASP A N 1
ATOM 790 C CA . ASP A 1 99 ? -5.604 2.357 -13.236 1.00 93.88 99 ASP A CA 1
ATOM 791 C C . ASP A 1 99 ? -4.338 2.594 -14.075 1.00 93.88 99 ASP A C 1
ATOM 793 O O . ASP A 1 99 ? -3.907 1.678 -14.774 1.00 93.88 99 ASP A O 1
ATOM 797 N N . THR A 1 100 ? -3.690 3.754 -13.918 1.00 93.19 100 THR A N 1
ATOM 798 C CA . THR A 1 100 ? -2.431 4.114 -14.601 1.00 93.19 100 THR A CA 1
ATOM 799 C C . THR A 1 100 ? -1.210 3.342 -14.087 1.00 93.19 100 THR A C 1
ATOM 801 O O . THR A 1 100 ? -0.187 3.228 -14.774 1.00 93.19 100 THR A O 1
ATOM 804 N N . ILE A 1 101 ? -1.315 2.792 -12.875 1.00 94.75 101 ILE A N 1
ATOM 805 C CA . ILE A 1 101 ? -0.256 2.022 -12.234 1.00 94.75 101 ILE A CA 1
ATOM 806 C C . ILE A 1 101 ? -0.320 0.573 -12.700 1.00 94.75 101 ILE A C 1
ATOM 808 O O . ILE A 1 101 ? -1.379 -0.065 -12.708 1.00 94.75 101 ILE A O 1
ATOM 812 N N . THR A 1 102 ? 0.854 0.031 -13.024 1.00 93.50 102 THR A N 1
ATOM 813 C CA . THR A 1 102 ? 1.029 -1.357 -13.444 1.00 93.50 102 THR A CA 1
ATOM 814 C C . THR A 1 102 ? 0.323 -2.315 -12.464 1.00 93.50 102 THR A C 1
ATOM 816 O O . THR A 1 102 ? 0.420 -2.138 -11.244 1.00 93.50 102 THR A O 1
ATOM 819 N N . PRO A 1 103 ? -0.389 -3.358 -12.946 1.00 95.38 103 PRO A N 1
ATOM 820 C CA . PRO A 1 103 ? -1.214 -4.206 -12.082 1.00 95.38 103 PRO A CA 1
ATOM 821 C C . PRO A 1 103 ? -0.469 -4.862 -10.912 1.00 95.38 103 PRO A C 1
ATOM 823 O O . PRO A 1 103 ? -1.052 -5.041 -9.846 1.00 95.38 103 PRO A O 1
ATOM 826 N N . PHE A 1 104 ? 0.814 -5.200 -11.092 1.00 93.00 104 PHE A N 1
ATOM 827 C CA . PHE A 1 104 ? 1.616 -5.875 -10.067 1.00 93.00 104 PHE A CA 1
ATOM 828 C C . PHE A 1 104 ? 1.855 -4.997 -8.815 1.00 93.00 104 PHE A C 1
ATOM 830 O O . PHE A 1 104 ? 1.415 -5.402 -7.735 1.00 93.00 104 PHE A O 1
ATOM 837 N N . PRO A 1 105 ? 2.453 -3.790 -8.914 1.00 93.12 105 PRO A N 1
ATOM 838 C CA . PRO A 1 105 ? 2.565 -2.865 -7.778 1.00 93.12 105 PRO A CA 1
ATOM 839 C C . PRO A 1 105 ? 1.214 -2.490 -7.159 1.00 93.12 105 PRO A C 1
ATOM 841 O O . PRO A 1 105 ? 1.049 -2.518 -5.939 1.00 93.12 105 PRO A O 1
ATOM 844 N N . ARG A 1 106 ? 0.213 -2.210 -8.003 1.00 95.31 106 ARG A N 1
ATOM 845 C CA . ARG A 1 106 ? -1.146 -1.871 -7.566 1.00 95.31 106 ARG A CA 1
ATOM 846 C C . ARG A 1 106 ? -1.764 -2.969 -6.700 1.00 95.31 106 ARG A C 1
ATOM 848 O O . ARG A 1 106 ? -2.368 -2.681 -5.669 1.00 95.31 106 ARG A O 1
ATOM 855 N N . GLY A 1 107 ? -1.601 -4.227 -7.111 1.00 94.62 107 GLY A N 1
ATOM 856 C CA . GLY A 1 107 ? -2.070 -5.393 -6.367 1.00 94.62 107 GLY A CA 1
ATOM 857 C C . GLY A 1 107 ? -1.442 -5.488 -4.978 1.00 94.62 107 GLY A C 1
ATOM 858 O O . GLY A 1 107 ? -2.166 -5.697 -4.007 1.00 94.62 107 GLY A O 1
ATOM 859 N N . LYS A 1 108 ? -0.126 -5.256 -4.862 1.00 93.56 108 LYS A N 1
ATOM 860 C CA . LYS A 1 108 ? 0.572 -5.227 -3.565 1.00 93.56 108 LYS A CA 1
ATOM 861 C C . LYS A 1 108 ? 0.020 -4.147 -2.634 1.00 93.56 108 LYS A C 1
ATOM 863 O O . LYS A 1 108 ? -0.329 -4.453 -1.496 1.00 93.56 108 LYS A O 1
ATOM 868 N N . LEU A 1 109 ? -0.095 -2.907 -3.118 1.00 94.38 109 LEU A N 1
ATOM 869 C CA . LEU A 1 109 ? -0.600 -1.786 -2.315 1.00 94.38 109 LEU A CA 1
ATOM 870 C C . LEU A 1 109 ? -2.030 -2.043 -1.825 1.00 94.38 109 LEU A C 1
ATOM 872 O O . LEU A 1 109 ? -2.333 -1.839 -0.651 1.00 94.38 109 LEU A O 1
ATOM 876 N N . ASN A 1 110 ? -2.895 -2.559 -2.701 1.00 94.88 110 ASN A N 1
ATOM 877 C CA . ASN A 1 110 ? -4.273 -2.890 -2.345 1.00 94.88 110 ASN A CA 1
ATOM 878 C C . ASN A 1 110 ? -4.362 -4.047 -1.346 1.00 94.88 110 ASN A C 1
ATOM 880 O O . ASN A 1 110 ? -5.168 -3.976 -0.422 1.00 94.88 110 ASN A O 1
ATOM 884 N N . ALA A 1 111 ? -3.527 -5.079 -1.488 1.00 93.81 111 ALA A N 1
ATOM 885 C CA . ALA A 1 111 ? -3.503 -6.203 -0.557 1.00 93.81 111 ALA A CA 1
ATOM 886 C C . ALA A 1 111 ? -3.162 -5.746 0.870 1.00 93.81 111 ALA A C 1
ATOM 888 O O . ALA A 1 111 ? -3.883 -6.079 1.814 1.00 93.81 111 ALA A O 1
ATOM 889 N N . VAL A 1 112 ? -2.120 -4.921 1.020 1.00 93.38 112 VAL A N 1
ATOM 890 C CA . VAL A 1 112 ? -1.732 -4.371 2.327 1.00 93.38 112 VAL A CA 1
ATOM 891 C C . VAL A 1 112 ? -2.812 -3.438 2.876 1.00 93.38 112 VAL A C 1
ATOM 893 O O . VAL A 1 112 ? -3.178 -3.543 4.047 1.00 93.38 112 VAL A O 1
ATOM 896 N N . LEU A 1 113 ? -3.392 -2.574 2.038 1.00 92.12 113 LEU A N 1
ATOM 897 C CA . LEU A 1 113 ? -4.471 -1.679 2.458 1.00 92.12 113 LEU A CA 1
ATOM 898 C C . LEU A 1 113 ? -5.695 -2.459 2.972 1.00 92.12 113 LEU A C 1
ATOM 900 O O . LEU A 1 113 ? -6.244 -2.128 4.025 1.00 92.12 113 LEU A O 1
ATOM 904 N N . SER A 1 114 ? -6.100 -3.524 2.274 1.00 92.75 114 SER A N 1
ATOM 905 C CA . SER A 1 114 ? -7.199 -4.398 2.700 1.00 92.75 114 SER A CA 1
ATOM 906 C C . SER A 1 114 ? -6.893 -5.128 4.009 1.00 92.75 114 SER A C 1
ATOM 908 O O . SER A 1 114 ? -7.779 -5.259 4.858 1.00 92.75 114 SER A O 1
ATOM 910 N N . GLN A 1 115 ? -5.649 -5.570 4.208 1.00 91.38 115 GLN A N 1
ATOM 911 C CA . GLN A 1 115 ? -5.224 -6.195 5.457 1.00 91.38 115 GLN A CA 1
ATOM 912 C C . GLN A 1 115 ? -5.344 -5.227 6.641 1.00 91.38 115 GLN A C 1
ATOM 914 O O . GLN A 1 115 ? -5.994 -5.567 7.630 1.00 91.38 115 GLN A O 1
ATOM 919 N N . ILE A 1 116 ? -4.816 -4.007 6.510 1.00 90.00 116 ILE A N 1
ATOM 920 C CA . ILE A 1 116 ? -4.892 -2.972 7.553 1.00 90.00 116 ILE A CA 1
ATOM 921 C C . ILE A 1 116 ? -6.353 -2.652 7.902 1.00 90.00 116 ILE A C 1
ATOM 923 O O . ILE A 1 116 ? -6.715 -2.534 9.074 1.00 90.00 116 ILE A O 1
ATOM 927 N N . GLN A 1 117 ? -7.227 -2.539 6.898 1.00 89.94 117 GLN A N 1
ATOM 928 C CA . GLN A 1 117 ? -8.653 -2.273 7.119 1.00 89.94 117 GLN A CA 1
ATOM 929 C C . GLN A 1 117 ? -9.366 -3.410 7.861 1.00 89.94 117 GLN A C 1
ATOM 931 O O . GLN A 1 117 ? -10.264 -3.157 8.668 1.00 89.94 117 GLN A O 1
ATOM 936 N N . ARG A 1 118 ? -9.001 -4.665 7.590 1.00 90.50 118 ARG A N 1
ATOM 937 C CA . ARG A 1 118 ? -9.531 -5.826 8.312 1.00 90.50 118 ARG A CA 1
ATOM 938 C C . ARG A 1 118 ? -9.058 -5.828 9.765 1.00 90.50 118 ARG A C 1
ATOM 940 O O . ARG A 1 118 ? -9.894 -5.896 10.658 1.00 90.50 118 ARG A O 1
ATOM 947 N N . GLU A 1 119 ? -7.760 -5.658 9.998 1.00 90.50 119 GLU A N 1
ATOM 948 C CA . GLU A 1 119 ? -7.183 -5.619 11.348 1.00 90.50 119 GLU A CA 1
ATOM 949 C C . GLU A 1 119 ? -7.794 -4.498 12.196 1.00 90.50 119 GLU A C 1
ATOM 951 O O . GLU A 1 119 ? -8.143 -4.712 13.356 1.00 90.50 119 GLU A O 1
ATOM 956 N N . ARG A 1 120 ? -8.020 -3.317 11.605 1.00 89.31 120 ARG A N 1
ATOM 957 C CA . ARG A 1 120 ? -8.674 -2.196 12.292 1.00 89.31 120 ARG A CA 1
ATOM 958 C C . ARG A 1 120 ? -10.118 -2.514 12.691 1.00 89.31 120 ARG A C 1
ATOM 960 O O . ARG A 1 120 ? -10.534 -2.128 13.782 1.00 89.31 120 ARG A O 1
ATOM 967 N N . ARG A 1 121 ? -10.880 -3.203 11.833 1.00 89.75 121 ARG A N 1
ATOM 968 C CA . ARG A 1 121 ? -12.253 -3.637 12.151 1.00 89.75 121 ARG A CA 1
ATOM 969 C C . ARG A 1 121 ? -12.261 -4.657 13.282 1.00 89.75 121 ARG A C 1
ATOM 971 O O . ARG A 1 121 ? -12.973 -4.462 14.261 1.00 89.75 121 ARG A O 1
ATOM 978 N N . GLU A 1 122 ? -11.422 -5.682 13.190 1.00 90.69 122 GLU A N 1
ATOM 979 C CA . GLU A 1 122 ? -11.317 -6.715 14.223 1.00 90.69 122 GLU A CA 1
ATOM 980 C C . GLU A 1 122 ? -10.869 -6.140 15.572 1.00 90.69 122 GLU A C 1
ATOM 982 O O . GLU A 1 122 ? -11.426 -6.494 16.609 1.00 90.69 122 GLU A O 1
ATOM 987 N N . ALA A 1 123 ? -9.895 -5.226 15.576 1.00 89.06 123 ALA A N 1
ATOM 988 C CA . ALA A 1 123 ? -9.468 -4.532 16.787 1.00 89.06 123 ALA A CA 1
ATOM 989 C C . ALA A 1 123 ? -10.610 -3.699 17.392 1.00 89.06 123 ALA A C 1
ATOM 991 O O . ALA A 1 123 ? -10.824 -3.739 18.602 1.00 89.06 123 ALA A O 1
ATOM 992 N N . GLY A 1 124 ? -11.382 -3.001 16.553 1.00 88.75 124 GLY A N 1
ATOM 993 C CA . GLY A 1 124 ? -12.576 -2.271 16.982 1.00 88.75 124 GLY A CA 1
ATOM 994 C C . GLY A 1 124 ? -13.622 -3.179 17.633 1.00 88.75 124 GLY A C 1
ATOM 995 O O . GLY A 1 124 ? -14.106 -2.881 18.722 1.00 88.75 124 GLY A O 1
ATOM 996 N N . GLU A 1 125 ? -13.926 -4.325 17.022 1.00 90.56 125 GLU A N 1
ATOM 997 C CA . GLU A 1 125 ? -14.864 -5.305 17.585 1.00 90.56 125 GLU A CA 1
ATOM 998 C C . GLU A 1 125 ? -14.385 -5.888 18.917 1.00 90.56 125 GLU A C 1
ATOM 1000 O O . GLU A 1 125 ? -15.187 -6.059 19.837 1.00 90.56 125 GLU A O 1
ATOM 1005 N N . ARG A 1 126 ? -13.084 -6.178 19.050 1.00 90.38 126 ARG A N 1
ATOM 1006 C CA . ARG A 1 126 ? -12.499 -6.654 20.314 1.00 90.38 126 ARG A CA 1
ATOM 1007 C C . ARG A 1 126 ? -12.680 -5.621 21.422 1.00 90.38 126 ARG A C 1
ATOM 1009 O O . ARG A 1 126 ? -13.139 -5.978 22.502 1.00 90.38 126 ARG A O 1
ATOM 1016 N N . LEU A 1 127 ? -12.410 -4.347 21.134 1.00 90.12 127 LEU A N 1
ATOM 1017 C CA . LEU A 1 127 ? -12.603 -3.260 22.096 1.00 90.12 127 LEU A CA 1
ATOM 1018 C C . LEU A 1 127 ? -14.066 -3.133 22.539 1.00 90.12 127 LEU A C 1
ATOM 1020 O O . LEU A 1 127 ? -14.325 -2.964 23.731 1.00 90.12 127 LEU A O 1
ATOM 1024 N N . ILE A 1 128 ? -15.021 -3.263 21.611 1.00 90.81 128 ILE A N 1
ATOM 1025 C CA . ILE A 1 128 ? -16.456 -3.239 21.934 1.00 90.81 128 ILE A CA 1
ATOM 1026 C C . ILE A 1 128 ? -16.819 -4.412 22.851 1.00 90.81 128 ILE A C 1
ATOM 1028 O O . ILE A 1 128 ? -17.412 -4.197 23.909 1.00 90.81 128 ILE A O 1
ATOM 1032 N N . ARG A 1 129 ? -16.414 -5.640 22.500 1.00 89.31 129 ARG A N 1
ATOM 1033 C CA . ARG A 1 129 ? -16.688 -6.841 23.310 1.00 89.31 129 ARG A CA 1
ATOM 1034 C C . ARG A 1 129 ? -16.101 -6.722 24.714 1.00 89.31 129 ARG A C 1
ATOM 1036 O O . ARG A 1 129 ? -16.791 -6.991 25.694 1.00 89.31 129 ARG A O 1
ATOM 1043 N N . GLU A 1 130 ? -14.857 -6.266 24.834 1.00 90.12 130 GLU A N 1
ATOM 1044 C CA . GLU A 1 130 ? -14.239 -6.068 26.143 1.00 90.12 130 GLU A CA 1
ATOM 1045 C C . GLU A 1 130 ? -14.943 -4.983 26.971 1.00 90.12 130 GLU A C 1
ATOM 1047 O O . GLU A 1 130 ? -15.082 -5.123 28.188 1.00 90.12 130 GLU A O 1
ATOM 1052 N N . ALA A 1 131 ? -15.386 -3.890 26.344 1.00 89.50 131 ALA A N 1
ATOM 1053 C CA . ALA A 1 131 ? -16.126 -2.834 27.029 1.00 89.50 131 ALA A CA 1
ATOM 1054 C C . ALA A 1 131 ? -17.484 -3.341 27.542 1.00 89.50 131 ALA A C 1
ATOM 1056 O O . ALA A 1 131 ? -17.859 -3.065 28.686 1.00 89.50 131 ALA A O 1
ATOM 1057 N N . GLU A 1 132 ? -18.193 -4.135 26.740 1.00 90.75 132 GLU A N 1
ATOM 1058 C CA . GLU A 1 132 ? -19.442 -4.779 27.146 1.00 90.75 132 GLU A CA 1
ATOM 1059 C C . GLU A 1 132 ? -19.234 -5.779 28.284 1.00 90.75 132 GLU A C 1
ATOM 1061 O O . GLU A 1 132 ? -19.995 -5.766 29.252 1.00 90.75 132 GLU A O 1
ATOM 1066 N N . GLU A 1 133 ? -18.189 -6.607 28.229 1.00 89.81 133 GLU A N 1
ATOM 1067 C CA . GLU A 1 133 ? -17.857 -7.520 29.323 1.00 89.81 133 GLU A CA 1
ATOM 1068 C C . GLU A 1 133 ? -17.533 -6.774 30.615 1.00 89.81 133 GLU A C 1
ATOM 1070 O O . GLU A 1 133 ? -18.043 -7.138 31.679 1.00 89.81 133 GLU A O 1
ATOM 1075 N N . ARG A 1 134 ? -16.728 -5.706 30.545 1.00 89.62 134 ARG A N 1
ATOM 1076 C CA . ARG A 1 134 ? -16.432 -4.859 31.710 1.00 89.62 134 ARG A CA 1
ATOM 1077 C C . ARG A 1 134 ? -17.715 -4.257 32.282 1.00 89.62 134 ARG A C 1
ATOM 1079 O O . ARG A 1 134 ? -17.917 -4.309 33.495 1.00 89.62 134 ARG A O 1
ATOM 1086 N N . ARG A 1 135 ? -18.624 -3.772 31.429 1.00 89.69 135 ARG A N 1
ATOM 1087 C CA . ARG A 1 135 ? -19.930 -3.240 31.849 1.00 89.69 135 ARG A CA 1
ATOM 1088 C C . ARG A 1 135 ? -20.810 -4.311 32.495 1.00 89.69 135 ARG A C 1
ATOM 1090 O O . ARG A 1 135 ? -21.388 -4.052 33.548 1.00 89.69 135 ARG A O 1
ATOM 1097 N N . ARG A 1 136 ? -20.887 -5.514 31.917 1.00 89.25 136 ARG A N 1
ATOM 1098 C CA . ARG A 1 136 ? -21.639 -6.649 32.483 1.00 89.25 136 ARG A CA 1
ATOM 1099 C C . ARG A 1 136 ? -21.069 -7.087 33.828 1.00 89.25 136 ARG A C 1
ATOM 1101 O O . ARG A 1 136 ? -21.839 -7.309 34.755 1.00 89.25 136 ARG A O 1
ATOM 1108 N N . ARG A 1 137 ? -19.741 -7.164 33.971 1.00 86.50 137 ARG A N 1
ATOM 1109 C CA . ARG A 1 137 ? -19.085 -7.462 35.257 1.00 86.50 137 ARG A CA 1
ATOM 1110 C C . ARG A 1 137 ? -19.393 -6.386 36.294 1.00 86.50 137 ARG A C 1
ATOM 1112 O O . ARG A 1 137 ? -19.780 -6.733 37.402 1.00 86.50 137 ARG A O 1
ATOM 1119 N N . ALA A 1 138 ? -19.312 -5.106 35.932 1.00 85.12 138 ALA A N 1
ATOM 1120 C CA . ALA A 1 138 ? -19.662 -4.010 36.834 1.00 85.12 138 ALA A CA 1
ATOM 1121 C C . ALA A 1 138 ? -21.139 -4.057 37.265 1.00 85.12 138 ALA A C 1
ATOM 1123 O O . ALA A 1 138 ? -21.436 -3.908 38.447 1.00 85.12 138 ALA A O 1
ATOM 1124 N N . GLN A 1 139 ? -22.065 -4.325 36.337 1.00 82.38 139 GLN A N 1
ATOM 1125 C CA . GLN A 1 139 ? -23.486 -4.499 36.659 1.00 82.38 139 GLN A CA 1
ATOM 1126 C C . GLN A 1 139 ? -23.731 -5.721 37.545 1.00 82.38 139 GLN A C 1
ATOM 1128 O O . GLN A 1 139 ? -24.473 -5.615 38.517 1.00 82.38 139 GLN A O 1
ATOM 1133 N N . LYS A 1 140 ? -23.079 -6.853 37.257 1.00 79.44 140 LYS A N 1
ATOM 1134 C CA . LYS A 1 140 ? -23.174 -8.062 38.080 1.00 79.44 140 LYS A CA 1
ATOM 1135 C C . LYS A 1 140 ? -22.651 -7.810 39.492 1.00 79.44 140 LYS A C 1
ATOM 1137 O O . LYS A 1 140 ? -23.339 -8.149 40.440 1.00 79.44 140 LYS A O 1
ATOM 1142 N N . MET A 1 141 ? -21.495 -7.160 39.638 1.00 77.56 141 MET A N 1
ATOM 1143 C CA . MET A 1 141 ? -20.949 -6.782 40.946 1.00 77.56 141 MET A CA 1
ATOM 1144 C C . MET A 1 141 ? -21.881 -5.825 41.692 1.00 77.56 141 MET A C 1
ATOM 1146 O O . MET A 1 141 ? -22.137 -6.031 42.873 1.00 77.56 141 MET A O 1
ATOM 1150 N N . LYS A 1 142 ? -22.440 -4.819 41.005 1.00 73.00 142 LYS A N 1
ATOM 1151 C CA . LYS A 1 142 ? -23.426 -3.900 41.591 1.00 73.00 142 LYS A CA 1
ATOM 1152 C C . LYS A 1 142 ? -24.656 -4.654 42.104 1.00 73.00 142 LYS A C 1
ATOM 1154 O O . LYS A 1 142 ? -25.092 -4.397 43.220 1.00 73.00 142 LYS A O 1
ATOM 1159 N N . PHE A 1 143 ? -25.184 -5.589 41.314 1.00 68.94 143 PHE A N 1
ATOM 1160 C CA . PHE A 1 143 ? -26.318 -6.425 41.703 1.00 68.94 143 PHE A CA 1
ATOM 1161 C C . PHE A 1 143 ? -25.969 -7.335 42.887 1.00 68.94 143 PHE A C 1
ATOM 1163 O O . PHE A 1 143 ? -26.681 -7.317 43.879 1.00 68.94 143 PHE A O 1
ATOM 1170 N N . THR A 1 144 ? -24.837 -8.047 42.844 1.00 68.88 144 THR A N 1
ATOM 1171 C CA . THR A 1 144 ? -24.383 -8.918 43.940 1.00 68.88 144 THR A CA 1
ATOM 1172 C C . THR A 1 144 ? -24.200 -8.156 45.250 1.00 68.88 144 THR A C 1
ATOM 1174 O O . THR A 1 144 ? -24.664 -8.626 46.283 1.00 68.88 144 THR A O 1
ATOM 1177 N N . ILE A 1 145 ? -23.574 -6.975 45.220 1.00 67.44 145 ILE A N 1
ATOM 1178 C CA . ILE A 1 145 ? -23.419 -6.130 46.411 1.00 67.44 145 ILE A CA 1
ATOM 1179 C C . ILE A 1 145 ? -24.792 -5.692 46.935 1.00 67.44 145 ILE A C 1
ATOM 1181 O O . ILE A 1 145 ? -25.021 -5.780 48.136 1.00 67.44 145 ILE A O 1
ATOM 1185 N N . SER A 1 146 ? -25.715 -5.289 46.051 1.00 64.81 146 SER A N 1
ATOM 1186 C CA . SER A 1 146 ? -27.091 -4.938 46.435 1.00 64.81 146 SER A CA 1
ATOM 1187 C C . SER A 1 146 ? -27.796 -6.106 47.121 1.00 64.81 146 SER A C 1
ATOM 1189 O O . SER A 1 146 ? -28.281 -5.944 48.233 1.00 64.81 146 SER A O 1
ATOM 1191 N N . THR A 1 147 ? -27.774 -7.297 46.517 1.00 68.56 147 THR A N 1
ATOM 1192 C CA . THR A 1 147 ? -28.405 -8.498 47.082 1.00 68.56 147 THR A CA 1
ATOM 1193 C C . THR A 1 147 ? -27.766 -8.909 48.407 1.00 68.56 147 THR A C 1
ATOM 1195 O O . THR A 1 147 ? -28.475 -9.235 49.344 1.00 68.56 147 THR A O 1
ATOM 1198 N N . THR A 1 148 ? -26.436 -8.843 48.541 1.00 69.88 148 THR A N 1
ATOM 1199 C CA . THR A 1 148 ? -25.766 -9.182 49.812 1.00 69.88 148 THR A CA 1
ATOM 1200 C C . THR A 1 148 ? -26.084 -8.173 50.917 1.00 69.88 148 THR A C 1
ATOM 1202 O O . THR A 1 148 ? -26.277 -8.569 52.062 1.00 69.88 148 THR A O 1
ATOM 1205 N N . ILE A 1 149 ? -26.153 -6.875 50.603 1.00 64.75 149 ILE A N 1
ATOM 1206 C CA . ILE A 1 149 ? -26.577 -5.851 51.568 1.00 64.75 149 ILE A CA 1
ATOM 1207 C C . ILE A 1 149 ? -28.033 -6.087 51.971 1.00 64.75 149 ILE A C 1
ATOM 1209 O O . ILE A 1 149 ? -28.336 -6.052 53.163 1.00 64.75 149 ILE A O 1
ATOM 1213 N N . GLU A 1 150 ? -28.911 -6.363 51.005 1.00 63.69 150 GLU A N 1
ATOM 1214 C CA . GLU A 1 150 ? -30.308 -6.694 51.275 1.00 63.69 150 GLU A CA 1
ATOM 1215 C C . GLU A 1 150 ? -30.419 -7.926 52.186 1.00 63.69 150 GLU A C 1
ATOM 1217 O O . GLU A 1 150 ? -31.076 -7.870 53.223 1.00 63.69 150 GLU A O 1
ATOM 1222 N N . ASP A 1 151 ? -29.697 -9.003 51.886 1.00 67.25 151 ASP A N 1
ATOM 1223 C CA . ASP A 1 151 ? -29.698 -10.218 52.700 1.00 67.25 151 ASP A CA 1
ATOM 1224 C C . ASP A 1 151 ? -29.152 -9.972 54.115 1.00 67.25 151 ASP A C 1
ATOM 1226 O O . ASP A 1 151 ? -29.753 -10.428 55.087 1.00 67.25 151 ASP A O 1
ATOM 1230 N N . VAL A 1 152 ? -28.050 -9.228 54.276 1.00 67.38 152 VAL A N 1
ATOM 1231 C CA . VAL A 1 152 ? -27.450 -8.941 55.596 1.00 67.38 152 VAL A CA 1
ATOM 1232 C C . VAL A 1 152 ? -28.345 -8.035 56.443 1.00 67.38 152 VAL A C 1
ATOM 1234 O O . VAL A 1 152 ? -28.492 -8.279 57.646 1.00 67.38 152 VAL A O 1
ATOM 1237 N N . LEU A 1 153 ? -28.941 -7.002 55.841 1.00 62.66 153 LEU A N 1
ATOM 1238 C CA . LEU A 1 153 ? -29.804 -6.050 56.542 1.00 62.66 153 LEU A CA 1
ATOM 1239 C C . LEU A 1 153 ? -31.198 -6.627 56.832 1.00 62.66 153 LEU A C 1
ATOM 1241 O O . LEU A 1 153 ? -31.780 -6.311 57.876 1.00 62.66 153 LEU A O 1
ATOM 1245 N N . PHE A 1 154 ? -31.724 -7.484 55.949 1.00 63.12 154 PHE A N 1
ATOM 1246 C CA . PHE A 1 154 ? -33.142 -7.858 55.959 1.00 63.12 154 PHE A CA 1
ATOM 1247 C C . PHE A 1 154 ? -33.436 -9.350 56.148 1.00 63.12 154 PHE A C 1
ATOM 1249 O O . PHE A 1 154 ? -34.603 -9.663 56.369 1.00 63.12 154 PHE A O 1
ATOM 1256 N N . ARG A 1 155 ? -32.425 -10.241 56.139 1.00 58.50 155 ARG A N 1
ATOM 1257 C CA . ARG A 1 155 ? -32.450 -11.669 56.555 1.00 58.50 155 ARG A CA 1
ATOM 1258 C C . ARG A 1 155 ? -33.835 -12.359 56.550 1.00 58.50 155 ARG A C 1
ATOM 1260 O O . ARG A 1 155 ? -34.238 -12.971 57.531 1.00 58.50 155 ARG A O 1
ATOM 1267 N N . GLY A 1 156 ? -34.549 -12.282 55.427 1.00 55.06 156 GLY A N 1
ATOM 1268 C CA . GLY A 1 156 ? -35.648 -13.189 55.082 1.00 55.06 156 GLY A CA 1
ATOM 1269 C C . GLY A 1 156 ? -37.058 -12.935 55.635 1.00 55.06 156 GLY A C 1
ATOM 1270 O O . GLY A 1 156 ? -37.955 -13.642 55.190 1.00 55.06 156 GLY A O 1
ATOM 1271 N N . GLU A 1 157 ? -37.323 -11.963 56.518 1.00 54.88 157 GLU A N 1
ATOM 1272 C CA . GLU A 1 157 ? -38.673 -11.841 57.134 1.00 54.88 157 GLU A CA 1
ATOM 1273 C C . GLU A 1 157 ? -39.284 -10.427 57.178 1.00 54.88 157 GLU A C 1
ATOM 1275 O O . GLU A 1 157 ? -40.435 -10.265 57.582 1.00 54.88 157 GLU A O 1
ATOM 1280 N N . PHE A 1 158 ? -38.574 -9.385 56.734 1.00 54.81 158 PHE A N 1
ATOM 1281 C CA . PHE A 1 158 ? -39.056 -8.004 56.873 1.00 54.81 158 PHE A CA 1
ATOM 1282 C C . PHE A 1 158 ? -39.679 -7.454 55.578 1.00 54.81 158 PHE A C 1
ATOM 1284 O O . PHE A 1 158 ? -39.004 -7.351 54.552 1.00 54.81 158 PHE A O 1
ATOM 1291 N N . ARG A 1 159 ? -40.958 -7.039 55.617 1.00 60.59 159 ARG A N 1
ATOM 1292 C CA . ARG A 1 159 ? -41.641 -6.327 54.512 1.00 60.59 159 ARG A CA 1
ATOM 1293 C C . ARG A 1 159 ? -41.089 -4.901 54.355 1.00 60.59 159 ARG A C 1
ATOM 1295 O O . ARG A 1 159 ? -41.730 -3.929 54.732 1.00 60.59 159 ARG A O 1
ATOM 1302 N N . TYR A 1 160 ? -39.884 -4.760 53.806 1.00 64.81 160 TYR A N 1
ATOM 1303 C CA . TYR A 1 160 ? -39.203 -3.460 53.701 1.00 64.81 160 TYR A CA 1
ATOM 1304 C C . TYR A 1 160 ? -39.831 -2.501 52.676 1.00 64.81 160 TYR A C 1
ATOM 1306 O O . TYR A 1 160 ? -39.628 -1.295 52.778 1.00 64.81 160 TYR A O 1
ATOM 1314 N N . ARG A 1 161 ? -40.600 -3.018 51.706 1.00 65.38 161 ARG A N 1
ATOM 1315 C CA . ARG A 1 161 ? -41.271 -2.198 50.679 1.00 65.38 161 ARG A CA 1
ATOM 1316 C C . ARG A 1 161 ? -42.307 -1.231 51.252 1.00 65.38 161 ARG A C 1
ATOM 1318 O O . ARG A 1 161 ? -42.546 -0.177 50.681 1.00 65.38 161 ARG A O 1
ATOM 1325 N N . GLU A 1 162 ? -42.878 -1.580 52.400 1.00 70.88 162 GLU A N 1
ATOM 1326 C CA . GLU A 1 162 ? -43.952 -0.827 53.057 1.00 70.88 162 GLU A CA 1
ATOM 1327 C C . GLU A 1 162 ? -43.486 -0.157 54.365 1.00 70.88 162 GLU A C 1
ATOM 1329 O O . GLU A 1 162 ? -44.281 0.495 55.032 1.00 70.88 162 GLU A O 1
ATOM 1334 N N . MET A 1 163 ? -42.214 -0.315 54.753 1.00 78.50 163 MET A N 1
ATOM 1335 C CA . MET A 1 163 ? -41.692 0.199 56.024 1.00 78.50 163 MET A CA 1
ATOM 1336 C C . MET A 1 163 ? -41.158 1.630 55.886 1.00 78.50 163 MET A C 1
ATOM 1338 O O . MET A 1 163 ? -40.417 1.933 54.950 1.00 78.50 163 MET A O 1
ATOM 1342 N N . GLU A 1 164 ? -41.469 2.488 56.858 1.00 81.81 164 GLU A N 1
ATOM 1343 C CA . GLU A 1 164 ? -40.899 3.834 56.971 1.00 81.81 164 GLU A CA 1
ATOM 1344 C C . GLU A 1 164 ? -39.423 3.785 57.416 1.00 81.81 164 GLU A C 1
ATOM 1346 O O . GLU A 1 164 ? -39.012 2.969 58.246 1.00 81.81 164 GLU A O 1
ATOM 1351 N N . LEU A 1 165 ? -38.599 4.690 56.880 1.00 79.00 165 LEU A N 1
ATOM 1352 C CA . LEU A 1 165 ? -37.164 4.779 57.171 1.00 79.00 165 LEU A CA 1
ATOM 1353 C C . LEU A 1 165 ? -36.885 4.986 58.669 1.00 79.00 165 LEU A C 1
ATOM 1355 O O . LEU A 1 165 ? -35.968 4.375 59.218 1.00 79.00 165 LEU A O 1
ATOM 1359 N N . ASN A 1 166 ? -37.679 5.817 59.347 1.00 81.69 166 ASN A N 1
ATOM 1360 C CA . ASN A 1 166 ? -37.516 6.057 60.781 1.00 81.69 166 ASN A CA 1
ATOM 1361 C C . ASN A 1 166 ? -37.817 4.810 61.625 1.00 81.69 166 ASN A C 1
ATOM 1363 O O . ASN A 1 166 ? -37.087 4.550 62.582 1.00 81.69 166 ASN A O 1
ATOM 1367 N N . ASP A 1 167 ? -38.824 4.019 61.252 1.00 81.38 167 ASP A N 1
ATOM 1368 C CA . ASP A 1 167 ? -39.146 2.764 61.939 1.00 81.38 167 ASP A CA 1
ATOM 1369 C C . ASP A 1 167 ? -37.996 1.761 61.805 1.00 81.38 167 ASP A C 1
ATOM 1371 O O . ASP A 1 167 ? -37.584 1.140 62.787 1.00 81.38 167 ASP A O 1
ATOM 1375 N N . PHE A 1 168 ? -37.389 1.673 60.618 1.00 78.50 168 PHE A N 1
ATOM 1376 C CA . PHE A 1 16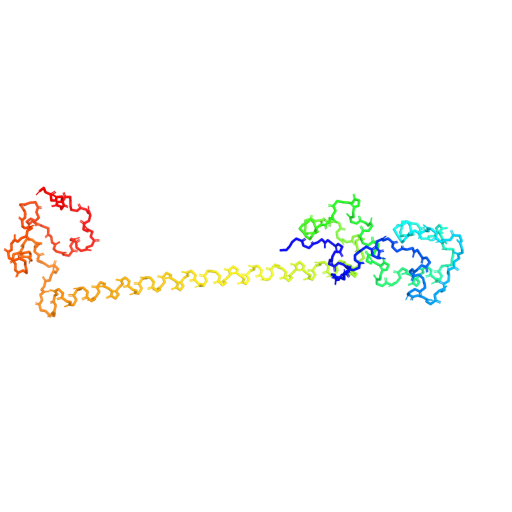8 ? -36.194 0.860 60.395 1.00 78.50 168 PHE A CA 1
ATOM 1377 C C . PHE A 1 168 ? -35.001 1.304 61.259 1.00 78.50 168 PHE A C 1
ATOM 1379 O O . PHE A 1 168 ? -34.346 0.470 61.890 1.00 78.50 168 PHE A O 1
ATOM 1386 N N . LEU A 1 169 ? -34.719 2.611 61.313 1.00 78.44 169 LEU A N 1
ATOM 1387 C CA . LEU A 1 169 ? -33.634 3.176 62.126 1.00 78.44 169 LEU A CA 1
ATOM 1388 C C . LEU A 1 169 ? -33.871 2.966 63.625 1.00 78.44 169 LEU A C 1
ATOM 1390 O O . LEU A 1 169 ? -32.930 2.694 64.376 1.00 78.44 169 LEU A O 1
ATOM 1394 N N . LEU A 1 170 ? -35.127 3.020 64.066 1.00 79.56 170 LEU A N 1
ATOM 1395 C CA . LEU A 1 170 ? -35.503 2.690 65.433 1.00 79.56 170 LEU A CA 1
ATOM 1396 C C . LEU A 1 170 ? -35.244 1.207 65.740 1.00 79.56 170 LEU A C 1
ATOM 1398 O O . LEU A 1 170 ? -34.565 0.894 66.717 1.00 79.56 170 LEU A O 1
ATOM 1402 N N . LEU A 1 171 ? -35.715 0.306 64.872 1.00 78.19 171 LEU A N 1
ATOM 1403 C CA . LEU A 1 171 ? -35.628 -1.149 65.039 1.00 78.19 171 LEU A CA 1
ATOM 1404 C C . LEU A 1 171 ? -34.202 -1.712 64.935 1.00 78.19 171 LEU A C 1
ATOM 1406 O O . LEU A 1 171 ? -33.869 -2.660 65.645 1.00 78.19 171 LEU A O 1
ATOM 1410 N N . ARG A 1 172 ? -33.359 -1.180 64.040 1.00 73.69 172 ARG A N 1
ATOM 1411 C CA . ARG A 1 172 ? -32.009 -1.720 63.774 1.00 73.69 172 ARG A CA 1
ATOM 1412 C C . ARG A 1 172 ? -30.869 -0.900 64.362 1.00 73.69 172 ARG A C 1
ATOM 1414 O O . ARG A 1 172 ? -29.829 -1.476 64.670 1.00 73.69 172 ARG A O 1
ATOM 1421 N N . PHE A 1 173 ? -31.058 0.405 64.543 1.00 75.94 173 PHE A N 1
ATOM 1422 C CA . PHE A 1 173 ? -30.012 1.324 65.006 1.00 75.94 173 PHE A CA 1
ATOM 1423 C C . PHE A 1 173 ? -30.372 2.041 66.318 1.00 75.94 173 PHE A C 1
ATOM 1425 O O . PHE A 1 173 ? -29.687 2.985 66.716 1.00 75.94 173 PHE A O 1
ATOM 1432 N N . GLY A 1 174 ? -31.425 1.594 67.016 1.00 76.50 174 GLY A N 1
ATOM 1433 C CA . GLY A 1 174 ? -31.817 2.125 68.326 1.00 76.50 174 GLY A CA 1
ATOM 1434 C C . GLY A 1 174 ? -32.256 3.590 68.286 1.00 76.50 174 GLY A C 1
ATOM 1435 O O . GLY A 1 174 ? -32.099 4.305 69.272 1.00 76.50 174 GLY A O 1
ATOM 1436 N N . GLY A 1 175 ? -32.746 4.059 67.136 1.00 76.25 175 GLY A N 1
ATOM 1437 C CA . GLY A 1 175 ? -33.229 5.428 66.940 1.00 76.25 175 GLY A CA 1
ATOM 1438 C C . GLY A 1 175 ? -32.151 6.432 66.530 1.00 76.25 175 GLY A C 1
ATOM 1439 O O . GLY A 1 175 ? -32.461 7.603 66.308 1.00 76.25 175 GLY A O 1
ATOM 1440 N N . LYS A 1 176 ? -30.889 6.007 66.380 1.00 74.31 176 LYS A N 1
ATOM 1441 C CA . LYS A 1 176 ? -29.839 6.874 65.827 1.00 74.31 176 LYS A CA 1
ATOM 1442 C C . LYS A 1 176 ? -30.156 7.217 64.369 1.00 74.31 176 LYS A C 1
ATOM 1444 O O . LYS A 1 176 ? -30.339 6.322 63.550 1.00 74.31 176 LYS A O 1
ATOM 1449 N N . GLY A 1 177 ? -30.208 8.514 64.061 1.00 70.38 177 GLY A N 1
ATOM 1450 C CA . GLY A 1 177 ? -30.525 9.027 62.722 1.00 70.38 177 GLY A CA 1
ATOM 1451 C C . GLY A 1 177 ? -32.019 9.236 62.441 1.00 70.38 177 GLY A C 1
ATOM 1452 O O . GLY A 1 177 ? -32.369 9.605 61.322 1.00 70.38 177 GLY A O 1
ATOM 1453 N N . VAL A 1 178 ? -32.904 9.028 63.426 1.00 73.94 178 VAL A N 1
ATOM 1454 C CA . VAL A 1 178 ? -34.333 9.363 63.305 1.00 73.94 178 VAL A CA 1
ATOM 1455 C C . VAL A 1 178 ? -34.500 10.883 63.285 1.00 73.94 178 VAL A C 1
ATOM 1457 O O . VAL A 1 178 ? -34.130 11.570 64.235 1.00 73.94 178 VAL A O 1
ATOM 1460 N N . VAL A 1 179 ? -35.083 11.413 62.209 1.00 74.75 179 VAL A N 1
ATOM 1461 C CA . VAL A 1 179 ? -35.338 12.854 62.031 1.00 74.75 179 VAL A CA 1
ATOM 1462 C C . VAL A 1 179 ? -36.774 13.057 61.553 1.00 74.75 179 VAL A C 1
ATOM 1464 O O . VAL A 1 179 ? -37.318 12.231 60.818 1.00 74.75 179 VAL A O 1
ATOM 1467 N N . ALA A 1 180 ? -37.408 14.164 61.947 1.00 73.06 180 ALA A N 1
ATOM 1468 C CA . ALA A 1 180 ? -38.798 14.463 61.591 1.00 73.06 180 ALA A CA 1
ATOM 1469 C C . ALA A 1 180 ? -39.052 14.487 60.069 1.00 73.06 180 ALA A C 1
ATOM 1471 O O . ALA A 1 180 ? -40.135 14.117 59.625 1.00 73.06 180 ALA A O 1
ATOM 1472 N N . THR A 1 181 ? -38.048 14.861 59.272 1.00 71.50 181 THR A N 1
ATOM 1473 C CA . THR A 1 181 ? -38.117 14.933 57.802 1.00 71.50 181 THR A CA 1
ATOM 1474 C C . THR A 1 181 ? -38.213 13.571 57.117 1.00 71.50 181 THR A C 1
ATOM 1476 O O . THR A 1 181 ? -38.660 13.501 55.980 1.00 71.50 181 THR A O 1
ATOM 1479 N N . ASN A 1 182 ? -37.821 12.492 57.799 1.00 68.00 182 ASN A N 1
ATOM 1480 C CA . ASN A 1 182 ? -37.753 11.138 57.238 1.00 68.00 182 ASN A CA 1
ATOM 1481 C C . ASN A 1 182 ? -38.937 10.261 57.666 1.00 68.00 182 ASN A C 1
ATOM 1483 O O . ASN A 1 182 ? -38.941 9.059 57.412 1.00 68.00 182 ASN A O 1
ATOM 1487 N N . ARG A 1 183 ? -39.931 10.855 58.341 1.00 68.94 183 ARG A N 1
ATOM 1488 C CA . ARG A 1 183 ? -41.049 10.122 58.941 1.00 68.94 183 ARG A CA 1
ATOM 1489 C C . ARG A 1 183 ? -41.918 9.446 57.886 1.00 68.94 183 ARG A C 1
ATOM 1491 O O . ARG A 1 183 ? -42.253 8.300 58.065 1.00 68.94 183 ARG A O 1
ATOM 1498 N N . SER A 1 184 ? -42.184 10.104 56.763 1.00 71.81 184 SER A N 1
ATOM 1499 C CA . SER A 1 184 ? -43.011 9.557 55.677 1.00 71.81 184 SER A CA 1
ATOM 1500 C C . SER A 1 184 ? -42.209 8.926 54.533 1.00 71.81 184 SER A C 1
ATOM 1502 O O . SER A 1 184 ? -42.767 8.664 53.470 1.00 71.81 184 SER A O 1
ATOM 1504 N N . VAL A 1 185 ? -40.891 8.760 54.687 1.00 77.62 185 VAL A N 1
ATOM 1505 C CA . VAL A 1 185 ? -40.035 8.218 53.625 1.00 77.62 185 VAL A CA 1
ATOM 1506 C C . VAL A 1 185 ? -40.088 6.701 53.686 1.00 77.62 185 VAL A C 1
ATOM 1508 O O . VAL A 1 185 ? -39.654 6.107 54.675 1.00 77.62 185 VAL A O 1
ATOM 1511 N N . LEU A 1 186 ? -40.568 6.070 52.617 1.00 81.00 186 LEU A N 1
ATOM 1512 C CA . LEU A 1 186 ? -40.499 4.620 52.491 1.00 81.00 186 LEU A CA 1
ATOM 1513 C C . LEU A 1 186 ? -39.049 4.174 52.316 1.00 81.00 186 LEU A C 1
ATOM 1515 O O . LEU A 1 186 ? -38.278 4.740 51.537 1.00 81.00 186 LEU A O 1
ATOM 1519 N N . LEU A 1 187 ? -38.690 3.103 53.014 1.00 75.62 187 LEU A N 1
ATOM 1520 C CA . LEU A 1 187 ? -37.350 2.540 52.971 1.00 75.62 187 LEU A CA 1
ATOM 1521 C C . LEU A 1 187 ? -36.971 2.092 51.546 1.00 75.62 187 LEU A C 1
ATOM 1523 O O . LEU A 1 187 ? -35.826 2.256 51.131 1.00 75.62 187 LEU A O 1
ATOM 1527 N N . GLU A 1 188 ? -37.933 1.590 50.763 1.00 73.94 188 GLU A N 1
ATOM 1528 C CA . GLU A 1 188 ? -37.718 1.244 49.351 1.00 73.94 188 GLU A CA 1
ATOM 1529 C C . GLU A 1 188 ? -37.361 2.461 48.484 1.00 73.94 188 GLU A C 1
ATOM 1531 O O . GLU A 1 188 ? -36.491 2.356 47.617 1.00 73.94 188 GLU A O 1
ATOM 1536 N N . GLU A 1 189 ? -37.994 3.615 48.707 1.00 74.69 189 GLU A N 1
ATOM 1537 C CA . GLU A 1 189 ? -37.661 4.846 47.980 1.00 74.69 189 GLU A CA 1
ATO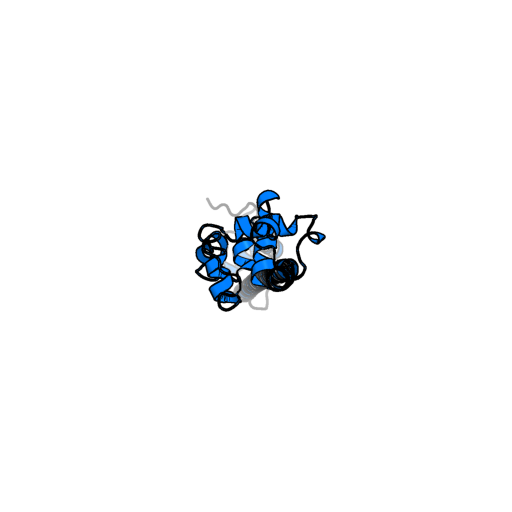M 1538 C C . GLU A 1 189 ? -36.267 5.352 48.356 1.00 74.69 189 GLU A C 1
ATOM 1540 O O . GLU A 1 189 ? -35.492 5.731 47.475 1.00 74.69 189 GLU A O 1
ATOM 1545 N N . PHE A 1 190 ? -35.902 5.255 49.639 1.00 74.38 190 PHE A N 1
ATOM 1546 C CA . PHE A 1 190 ? -34.567 5.613 50.117 1.00 74.38 190 PHE A CA 1
ATOM 1547 C C . PHE A 1 190 ? -33.456 4.783 49.455 1.00 74.38 190 PHE A C 1
ATOM 1549 O O . PHE A 1 190 ? -32.435 5.337 49.050 1.00 74.38 190 PHE A O 1
ATOM 1556 N N . PHE A 1 191 ? -33.639 3.470 49.280 1.00 70.50 191 PHE A N 1
ATOM 1557 C CA . PHE A 1 191 ? -32.637 2.638 48.598 1.00 70.50 191 PHE A CA 1
ATOM 1558 C C . PHE A 1 191 ? -32.558 2.884 47.084 1.00 70.50 191 PHE A C 1
ATOM 1560 O O . PHE A 1 191 ? -31.493 2.681 46.494 1.00 70.50 191 PHE A O 1
ATOM 1567 N N . LYS A 1 192 ? -33.648 3.331 46.444 1.00 71.31 192 LYS A N 1
ATOM 1568 C CA . LYS A 1 192 ? -33.655 3.678 45.011 1.00 71.31 192 LYS A CA 1
ATOM 1569 C C . LYS A 1 192 ? -32.876 4.960 44.731 1.00 71.31 192 LYS A C 1
ATOM 1571 O O . LYS A 1 192 ? -32.116 4.995 43.760 1.00 71.31 192 LYS A O 1
ATOM 1576 N N . ASP A 1 193 ? -33.030 5.979 45.574 1.00 66.25 193 ASP A N 1
ATOM 1577 C CA . ASP A 1 193 ? -32.239 7.208 45.496 1.00 66.25 193 ASP A CA 1
ATOM 1578 C C . ASP A 1 193 ? -31.980 7.835 46.881 1.00 66.25 193 ASP A C 1
ATOM 1580 O O . ASP A 1 193 ? -32.723 8.711 47.330 1.00 66.25 193 ASP A O 1
ATOM 1584 N N . PRO A 1 194 ? -30.865 7.470 47.540 1.00 63.19 194 PRO A N 1
ATOM 1585 C CA . PRO A 1 194 ? -30.527 8.021 48.847 1.00 63.19 194 PRO A CA 1
ATOM 1586 C C . PRO A 1 194 ? -30.138 9.506 48.797 1.00 63.19 194 PRO A C 1
ATOM 1588 O O . PRO A 1 194 ? -30.034 10.144 49.841 1.00 63.19 194 PRO A O 1
ATOM 1591 N N . ARG A 1 195 ? -29.890 10.069 47.602 1.00 59.66 195 ARG A N 1
ATOM 1592 C CA . ARG A 1 195 ? -29.455 11.464 47.413 1.00 59.66 195 ARG A CA 1
ATOM 1593 C C . ARG A 1 195 ? -30.611 12.428 47.148 1.00 59.66 195 ARG A C 1
ATOM 1595 O O . ARG A 1 195 ? -30.427 13.626 47.344 1.00 59.66 195 ARG A O 1
ATOM 1602 N N . GLY A 1 196 ? -31.774 11.924 46.730 1.00 53.50 196 GLY A N 1
ATOM 1603 C CA . GLY A 1 196 ? -32.992 12.717 46.529 1.00 53.50 196 GLY A CA 1
ATOM 1604 C C . GLY A 1 196 ? -33.667 13.151 47.835 1.00 53.50 196 GLY A C 1
ATOM 1605 O O . GLY A 1 196 ? -34.449 14.099 47.850 1.00 53.50 196 GLY A O 1
ATOM 1606 N N . ILE A 1 197 ? -33.331 12.499 48.950 1.00 56.09 197 ILE A N 1
ATOM 1607 C CA . ILE A 1 197 ? -33.850 12.814 50.280 1.00 56.09 197 ILE A CA 1
ATOM 1608 C C . ILE A 1 197 ? -32.804 13.689 50.980 1.00 56.09 197 ILE A C 1
ATOM 1610 O O . ILE A 1 197 ? -31.836 13.194 51.551 1.00 56.09 197 ILE A O 1
ATOM 1614 N N . SER A 1 198 ? -32.977 15.010 50.897 1.00 50.22 198 SER A N 1
ATOM 1615 C CA . SER A 1 198 ? -32.047 16.058 51.370 1.00 50.22 198 SER A CA 1
ATOM 1616 C C . SER A 1 198 ? -31.774 16.100 52.891 1.00 50.22 198 SER A C 1
ATOM 1618 O O . SER A 1 198 ? -31.474 17.162 53.429 1.00 50.22 198 SER A O 1
ATOM 1620 N N . ALA A 1 199 ? -31.868 14.986 53.617 1.00 48.06 199 ALA A N 1
ATOM 1621 C CA . ALA A 1 199 ? -31.931 14.969 55.079 1.00 48.06 199 ALA A CA 1
ATOM 1622 C C . ALA A 1 199 ? -30.775 14.239 55.791 1.00 48.06 199 ALA A C 1
ATOM 1624 O O . ALA A 1 199 ? -30.851 14.041 56.998 1.00 48.06 199 ALA A O 1
ATOM 1625 N N . MET A 1 200 ? -29.693 13.869 55.097 1.00 47.00 200 MET A N 1
ATOM 1626 C CA . MET A 1 200 ? -28.475 13.339 55.738 1.00 47.00 200 MET A CA 1
ATOM 1627 C C . MET A 1 200 ? -27.287 14.308 55.629 1.00 47.00 200 MET A C 1
ATOM 1629 O O . MET A 1 200 ? -26.198 13.935 55.201 1.00 47.00 200 MET A O 1
ATOM 1633 N N . ARG A 1 201 ? -27.483 15.581 55.996 1.00 39.94 201 ARG A N 1
ATOM 1634 C CA . ARG A 1 201 ? -26.366 16.413 56.469 1.00 39.94 201 ARG A CA 1
ATOM 1635 C C . ARG A 1 201 ? -26.390 16.373 57.988 1.00 39.94 201 ARG A C 1
ATOM 1637 O O . ARG A 1 201 ? -27.248 17.000 58.600 1.00 39.94 201 ARG A O 1
ATOM 1644 N N . GLU A 1 202 ? -25.481 15.594 58.561 1.00 39.12 202 GLU A N 1
ATOM 1645 C CA . GLU A 1 202 ? -25.153 15.679 59.982 1.00 39.12 202 GLU A CA 1
ATOM 1646 C C . GLU A 1 202 ? -24.663 17.103 60.302 1.00 39.12 202 GLU A C 1
ATOM 1648 O O . GLU A 1 202 ? -23.879 17.678 59.539 1.00 39.12 202 GLU A O 1
ATOM 1653 N N . TYR A 1 203 ? -25.160 17.662 61.407 1.00 37.62 203 TYR A N 1
ATOM 1654 C CA . TYR A 1 203 ? -24.506 18.724 62.175 1.00 37.62 203 TYR A CA 1
ATOM 1655 C C . TYR A 1 203 ? -23.944 18.093 63.445 1.00 37.62 203 TYR A C 1
ATOM 1657 O O . TYR A 1 203 ? -24.660 17.238 64.018 1.00 37.62 203 TYR A O 1
#

Radius of gyration: 37.76 Å; chains: 1; bounding box: 74×32×96 Å